Protein 8VCW (pdb70)

Nearest PDB structures (foldseek):
  8vcw-assembly1_A  TM=1.003E+00  e=1.960E-70  Blautia obeum
  8vdw-assembly1_A  TM=9.671E-01  e=7.593E-40  Veillonella parvula
  1r30-assembly1_A  TM=9.507E-01  e=2.361E-28  Escherichia coli
  5exi-assembly1_A  TM=6.389E-01  e=2.471E-09  Mycobacterium tuberculosis H37Rv
  5exk-assembly4_G  TM=4.937E-01  e=1.684E-08  Mycobacterium tuberculosis H37Rv

Structure (mmCIF, N/CA/C/O backbone):
data_8VCW
#
_entry.id   8VCW
#
_cell.length_a   38.209
_cell.length_b   50.776
_cell.length_c   161.878
_cell.angle_alpha   90.00
_cell.angle_beta   90.00
_cell.angle_gamma   90.00
#
_symmetry.space_group_name_H-M   'P 21 21 21'
#
loop_
_entity.id
_entity.type
_entity.pdbx_description
1 polymer 'Biotin synthase'
2 non-polymer S-ADENOSYLMETHIONINE
3 non-polymer 2-[BIS-(2-HYDROXY-ETHYL)-AMINO]-2-HYDROXYMETHYL-PROPANE-1,3-DIOL
4 non-polymer 'Fe4 H S5'
5 non-polymer 'IRON/SULFUR CLUSTER'
6 non-polymer '6-(5-METHYL-2-OXO-IMIDAZOLIDIN-4-YL)-HEXANOIC ACID'
7 non-polymer 'FE (III) ION'
8 non-polymer 'CHLORIDE ION'
9 water water
#
loop_
_atom_site.group_PDB
_atom_site.id
_atom_site.type_symbol
_atom_site.label_atom_id
_atom_site.label_alt_id
_atom_site.label_comp_id
_atom_site.label_asym_id
_atom_site.label_entity_id
_atom_site.label_seq_id
_atom_site.pdbx_PDB_ins_code
_atom_site.Cartn_x
_atom_site.Cartn_y
_atom_site.Cartn_z
_atom_site.occupancy
_atom_site.B_iso_or_equiv
_atom_site.auth_seq_id
_atom_site.auth_comp_id
_atom_site.auth_asym_id
_atom_site.auth_atom_id
_atom_site.pdbx_PDB_model_num
ATOM 1 N N . MET A 1 1 ? 10.145 -29.355 -36.279 1.00 39.35 1 MET A N 1
ATOM 2 C CA . MET A 1 1 ? 9.757 -28.570 -35.099 1.00 32.21 1 MET A CA 1
ATOM 3 C C . MET A 1 1 ? 8.270 -28.258 -35.025 1.00 24.10 1 MET A C 1
ATOM 4 O O . MET A 1 1 ? 7.609 -28.027 -36.025 1.00 24.94 1 MET A O 1
ATOM 9 N N . ASN A 1 2 ? 7.745 -28.363 -33.811 1.00 18.56 2 ASN A N 1
ATOM 10 C CA . ASN A 1 2 ? 6.333 -28.216 -33.549 1.00 16.00 2 ASN A CA 1
ATOM 11 C C . ASN A 1 2 ? 6.184 -27.523 -32.202 1.00 10.52 2 ASN A C 1
ATOM 12 O O . ASN A 1 2 ? 7.091 -27.571 -31.365 1.00 11.63 2 ASN A O 1
ATOM 17 N N . PRO A 1 3 ? 5.046 -26.868 -31.964 1.00 11.03 3 PRO A N 1
ATOM 18 C CA . PRO A 1 3 ? 4.962 -26.051 -30.752 1.00 11.91 3 PRO A CA 1
ATOM 19 C C . PRO A 1 3 ? 5.052 -26.843 -29.474 1.00 9.39 3 PRO A C 1
ATOM 20 O O . PRO A 1 3 ? 5.537 -26.320 -28.458 1.00 10.43 3 PRO A O 1
ATOM 24 N N . LEU A 1 4 ? 4.560 -28.090 -29.475 1.00 10.32 4 LEU A N 1
ATOM 25 C CA . LEU A 1 4 ? 4.514 -28.842 -28.227 1.00 9.20 4 LEU A CA 1
ATOM 26 C C . LEU A 1 4 ? 5.908 -29.313 -27.803 1.00 9.99 4 LEU A C 1
ATOM 27 O O . LEU A 1 4 ? 6.318 -29.165 -26.644 1.00 10.29 4 LEU A O 1
ATOM 32 N N . THR A 1 5 ? 6.659 -29.828 -28.748 1.00 9.99 5 THR A N 1
ATOM 33 C CA A THR A 1 5 ? 8.010 -30.235 -28.383 0.51 11.47 5 THR A CA 1
ATOM 34 C CA B THR A 1 5 ? 8.046 -30.246 -28.507 0.49 11.50 5 THR A CA 1
ATOM 35 C C . THR A 1 5 ? 8.913 -29.044 -28.190 1.00 10.42 5 THR A C 1
ATOM 36 O O . THR A 1 5 ? 9.776 -29.097 -27.329 1.00 10.52 5 THR A O 1
ATOM 43 N N . LEU A 1 6 ? 8.708 -27.952 -28.929 1.00 10.07 6 LEU A N 1
ATOM 44 C CA . LEU A 1 6 ? 9.541 -26.783 -28.702 1.00 12.13 6 LEU A CA 1
ATOM 45 C C . LEU A 1 6 ? 9.308 -26.215 -27.305 1.00 10.66 6 LEU A C 1
ATOM 46 O O . LEU A 1 6 ? 10.285 -25.858 -26.605 1.00 10.49 6 LEU A O 1
ATOM 51 N N . ALA A 1 7 ? 8.049 -26.246 -26.835 1.00 9.70 7 ALA A N 1
ATOM 52 C CA . ALA A 1 7 ? 7.757 -25.813 -25.457 1.00 10.72 7 ALA A CA 1
ATOM 53 C C . ALA A 1 7 ? 8.486 -26.712 -24.468 1.00 9.13 7 ALA A C 1
ATOM 54 O O . ALA A 1 7 ? 9.050 -26.224 -23.485 1.00 11.25 7 ALA A O 1
ATOM 56 N N . GLN A 1 8 ? 8.484 -28.026 -24.701 1.00 10.42 8 GLN A N 1
ATOM 57 C CA . GLN A 1 8 ? 9.261 -28.909 -23.814 1.00 10.85 8 GLN A CA 1
ATOM 58 C C . GLN A 1 8 ? 10.747 -28.581 -23.810 1.00 11.83 8 GLN A C 1
ATOM 59 O O . GLN A 1 8 ? 11.384 -28.560 -22.746 1.00 11.97 8 GLN A O 1
ATOM 65 N N . GLU A 1 9 ? 11.316 -28.300 -24.972 1.00 11.00 9 GLU A N 1
ATOM 66 C CA . GLU A 1 9 ? 12.738 -27.961 -25.026 1.00 10.73 9 GLU A CA 1
ATOM 67 C C . GLU A 1 9 ? 13.029 -26.696 -24.243 1.00 11.16 9 GLU A C 1
ATOM 68 O O . GLU A 1 9 ? 14.097 -26.571 -23.614 1.00 13.31 9 GLU A O 1
ATOM 74 N N . ILE A 1 10 ? 12.143 -25.703 -24.330 1.00 11.74 10 ILE A N 1
ATOM 75 C CA . ILE A 1 10 ? 12.339 -24.448 -23.600 1.00 13.43 10 ILE A CA 1
ATOM 76 C C . ILE A 1 10 ? 12.185 -24.683 -22.098 1.00 12.49 10 ILE A C 1
ATOM 77 O O . ILE A 1 10 ? 13.002 -24.196 -21.300 1.00 13.06 10 ILE A O 1
ATOM 82 N N . ILE A 1 11 ? 11.196 -25.482 -21.686 1.00 14.09 11 ILE A N 1
ATOM 83 C CA . ILE A 1 11 ? 11.110 -25.881 -20.272 1.00 12.53 11 ILE A CA 1
ATOM 84 C C . ILE A 1 11 ? 12.442 -26.466 -19.810 1.00 14.77 11 ILE A C 1
ATOM 85 O O . ILE A 1 11 ? 12.961 -26.121 -18.738 1.00 17.34 11 ILE A O 1
ATOM 90 N N . ASP A 1 12 ? 13.049 -27.295 -20.650 1.00 14.20 12 ASP A N 1
ATOM 91 C CA . ASP A 1 12 ? 14.301 -27.970 -20.307 1.00 16.53 12 ASP A CA 1
ATOM 92 C C . ASP A 1 12 ? 15.545 -27.109 -20.551 1.00 16.75 12 ASP A C 1
ATOM 93 O O . ASP A 1 12 ? 16.651 -27.620 -20.374 1.00 20.26 12 ASP A O 1
ATOM 98 N N . GLY A 1 13 ? 15.407 -25.843 -20.957 1.00 15.37 13 GLY A N 1
ATOM 99 C CA . GLY A 1 13 ? 16.475 -24.867 -20.929 1.00 15.33 13 GLY A CA 1
ATOM 100 C C . GLY A 1 13 ? 16.797 -24.202 -22.257 1.00 15.36 13 GLY A C 1
ATOM 101 O O . GLY A 1 13 ? 17.630 -23.275 -22.283 1.00 16.75 13 GLY A O 1
ATOM 102 N N . ARG A 1 14 ? 16.197 -24.638 -23.369 1.00 13.29 14 ARG A N 1
ATOM 103 C CA . ARG A 1 14 ? 16.441 -23.965 -24.634 1.00 13.62 14 ARG A CA 1
ATOM 104 C C . ARG A 1 14 ? 15.946 -22.526 -24.568 1.00 13.84 14 ARG A C 1
ATOM 105 O O . ARG A 1 14 ? 14.873 -22.230 -23.996 1.00 13.85 14 ARG A O 1
ATOM 113 N N . ARG A 1 15 ? 16.711 -21.605 -25.142 1.00 13.64 15 ARG A N 1
ATOM 114 C CA . ARG A 1 15 ? 16.248 -20.227 -25.228 1.00 13.86 15 ARG A CA 1
ATOM 115 C C . ARG A 1 15 ? 16.249 -19.754 -26.667 1.00 12.16 15 ARG A C 1
ATOM 116 O O . ARG A 1 15 ? 17.230 -19.936 -27.389 1.00 15.34 15 ARG A O 1
ATOM 124 N N . ILE A 1 16 ? 15.129 -19.159 -27.108 1.00 13.77 16 ILE A N 1
ATOM 125 C CA . ILE A 1 16 ? 15.009 -18.696 -28.479 1.00 12.78 16 ILE A CA 1
ATOM 126 C C . ILE A 1 16 ? 15.884 -17.463 -28.672 1.00 17.19 16 ILE A C 1
ATOM 127 O O . ILE A 1 16 ? 15.972 -16.587 -27.791 1.00 16.13 16 ILE A O 1
ATOM 132 N N . THR A 1 17 ? 16.563 -17.394 -29.806 1.00 13.62 17 THR A N 1
ATOM 133 C CA . THR A 1 17 ? 17.399 -16.240 -30.117 1.00 15.37 17 THR A CA 1
ATOM 134 C C . THR A 1 17 ? 16.950 -15.583 -31.408 1.00 15.30 17 THR A C 1
ATOM 135 O O . THR A 1 17 ? 16.137 -16.111 -32.170 1.00 14.90 17 THR A O 1
ATOM 139 N N . ARG A 1 18 ? 17.524 -14.408 -31.655 1.00 15.17 18 ARG A N 1
ATOM 140 C CA . ARG A 1 18 ? 17.229 -13.672 -32.862 1.00 18.23 18 ARG A CA 1
ATOM 141 C C . ARG A 1 18 ? 17.523 -14.477 -34.120 1.00 16.69 18 ARG A C 1
ATOM 142 O O . ARG A 1 18 ? 16.965 -14.157 -35.172 1.00 19.51 18 ARG A O 1
ATOM 150 N N . GLU A 1 19 ? 18.416 -15.481 -34.036 1.00 19.10 19 GLU A N 1
ATOM 151 C CA A GLU A 1 19 ? 18.860 -16.307 -35.151 0.57 24.43 19 GLU A CA 1
ATOM 152 C CA B GLU A 1 19 ? 18.825 -16.282 -35.189 0.43 24.43 19 GLU A CA 1
ATOM 153 C C . GLU A 1 19 ? 17.965 -17.518 -35.391 1.00 23.97 19 GLU A C 1
ATOM 154 O O . GLU A 1 19 ? 18.151 -18.229 -36.388 1.00 23.32 19 GLU A O 1
ATOM 165 N N . ASP A 1 20 ? 17.030 -17.797 -34.497 1.00 18.08 20 ASP A N 1
ATOM 166 C CA . ASP A 1 20 ? 16.109 -18.874 -34.755 1.00 15.05 20 ASP A CA 1
ATOM 167 C C . ASP A 1 20 ? 15.102 -18.469 -35.843 1.00 13.92 20 ASP A C 1
ATOM 168 O O . ASP A 1 20 ? 14.966 -17.292 -36.210 1.00 17.10 20 ASP A O 1
ATOM 173 N N . ASP A 1 21 ? 14.340 -19.473 -36.319 1.00 17.56 21 ASP A N 1
ATOM 174 C CA . ASP A 1 21 ? 13.302 -19.285 -37.345 1.00 15.93 21 ASP A CA 1
ATOM 175 C C . ASP A 1 21 ? 12.045 -18.740 -36.665 1.00 15.90 21 ASP A C 1
ATOM 176 O O . ASP A 1 21 ? 11.143 -19.484 -36.291 1.00 16.02 21 ASP A O 1
ATOM 181 N N . LEU A 1 22 ? 11.991 -17.424 -36.487 1.00 14.61 22 LEU A N 1
ATOM 182 C CA . LEU A 1 22 ? 10.869 -16.871 -35.728 1.00 12.72 22 LEU A CA 1
ATOM 183 C C . LEU A 1 22 ? 9.549 -16.937 -36.489 1.00 11.10 22 LEU A C 1
ATOM 184 O O . LEU A 1 22 ? 8.480 -16.885 -35.852 1.00 12.01 22 LEU A O 1
ATOM 189 N N . SER A 1 23 ? 9.584 -17.087 -37.827 1.00 13.44 23 SER A N 1
ATOM 190 C CA . SER A 1 23 ? 8.356 -17.227 -38.582 1.00 12.14 23 SER A CA 1
ATOM 191 C C . SER A 1 23 ? 7.569 -18.451 -38.165 1.00 11.57 23 SER A C 1
ATOM 192 O O . SER A 1 23 ? 6.351 -18.515 -38.397 1.00 12.18 23 SER A O 1
ATOM 195 N N . PHE A 1 24 ? 8.230 -19.433 -37.544 1.00 10.29 24 PHE A N 1
ATOM 196 C CA . PHE A 1 24 ? 7.498 -20.598 -37.048 1.00 9.93 24 PHE A CA 1
ATOM 197 C C . PHE A 1 24 ? 6.339 -20.168 -36.166 1.00 10.49 24 PHE A C 1
ATOM 198 O O . PHE A 1 24 ? 5.290 -20.807 -36.155 1.00 10.75 24 PHE A O 1
ATOM 206 N N . PHE A 1 25 ? 6.538 -19.116 -35.383 1.00 9.93 25 PHE A N 1
ATOM 207 C CA . PHE A 1 25 ? 5.502 -18.684 -34.453 1.00 10.20 25 PHE A CA 1
ATOM 208 C C . PHE A 1 25 ? 4.319 -18.055 -35.150 1.00 9.43 25 PHE A C 1
ATOM 209 O O . PHE A 1 25 ? 3.282 -17.840 -34.497 1.00 10.95 25 PHE A O 1
ATOM 217 N N . LEU A 1 26 ? 4.434 -17.745 -36.444 1.00 9.69 26 LEU A N 1
ATOM 218 C CA . LEU A 1 26 ? 3.321 -17.200 -37.199 1.00 11.08 26 LEU A CA 1
ATOM 219 C C . LEU A 1 26 ? 2.594 -18.261 -37.970 1.00 12.67 26 LEU A C 1
ATOM 220 O O . LEU A 1 26 ? 1.379 -18.118 -38.196 1.00 13.82 26 LEU A O 1
ATOM 225 N N . THR A 1 27 ? 3.291 -19.302 -38.421 1.00 11.43 27 THR A N 1
ATOM 226 C CA . THR A 1 27 ? 2.635 -20.320 -39.250 1.00 12.22 27 THR A CA 1
ATOM 227 C C . THR A 1 27 ? 2.121 -21.510 -38.434 1.00 12.95 27 THR A C 1
ATOM 228 O O . THR A 1 27 ? 1.222 -22.211 -38.896 1.00 16.02 27 THR A O 1
ATOM 232 N N . CYS A 1 28 ? 2.653 -21.738 -37.230 1.00 11.08 28 CYS A N 1
ATOM 233 C CA . CYS A 1 28 ? 2.271 -22.944 -36.494 1.00 12.45 28 CYS A CA 1
ATOM 234 C C . CYS A 1 28 ? 0.816 -22.852 -35.997 1.00 13.32 28 CYS A C 1
ATOM 235 O O . CYS A 1 28 ? 0.175 -21.791 -35.974 1.00 12.99 28 CYS A O 1
ATOM 238 N N . ASP A 1 29 ? 0.318 -24.000 -35.530 1.00 13.30 29 ASP A N 1
ATOM 239 C CA . ASP A 1 29 ? -1.044 -24.108 -35.033 1.00 13.28 29 ASP A CA 1
ATOM 240 C C . ASP A 1 29 ? -1.241 -23.286 -33.764 1.00 11.59 29 ASP A C 1
ATOM 241 O O . ASP A 1 29 ? -0.441 -23.406 -32.819 1.00 13.70 29 ASP A O 1
ATOM 246 N N . LEU A 1 30 ? -2.294 -22.478 -33.747 1.00 11.91 30 LEU A N 1
ATOM 247 C CA . LEU A 1 30 ? -2.521 -21.585 -32.625 1.00 11.76 30 LEU A CA 1
ATOM 248 C C . LEU A 1 30 ? -2.768 -22.345 -31.342 1.00 12.02 30 LEU A C 1
ATOM 249 O O . LEU A 1 30 ? -2.214 -21.986 -30.300 1.00 11.44 30 LEU A O 1
ATOM 254 N N . ASP A 1 31 ? -3.679 -23.336 -31.348 1.00 12.12 31 ASP A N 1
ATOM 255 C CA . ASP A 1 31 ? -4.031 -23.970 -30.085 1.00 13.38 31 ASP A CA 1
ATOM 256 C C . ASP A 1 31 ? -2.842 -24.729 -29.510 1.00 12.00 31 ASP A C 1
ATOM 257 O O . ASP A 1 31 ? -2.654 -24.738 -28.279 1.00 12.11 31 ASP A O 1
ATOM 262 N N . GLU A 1 32 ? -2.016 -25.347 -30.364 1.00 11.68 32 GLU A N 1
ATOM 263 C CA . GLU A 1 32 ? -0.832 -26.007 -29.831 1.00 12.75 32 GLU A CA 1
ATOM 264 C C . GLU A 1 32 ? 0.163 -24.990 -29.273 1.00 11.78 32 GLU A C 1
ATOM 265 O O . GLU A 1 32 ? 0.848 -25.267 -28.276 1.00 10.34 32 GLU A O 1
ATOM 271 N N . LEU A 1 33 ? 0.302 -23.811 -29.926 1.00 9.65 33 LEU A N 1
ATOM 272 C CA . LEU A 1 33 ? 1.206 -22.789 -29.405 1.00 10.98 33 LEU A CA 1
ATOM 273 C C . LEU A 1 33 ? 0.712 -22.267 -28.067 1.00 8.63 33 LEU A C 1
ATOM 274 O O . LEU A 1 33 ? 1.478 -22.054 -27.128 1.00 10.09 33 LEU A O 1
ATOM 279 N N . CYS A 1 34 ? -0.584 -22.100 -27.933 1.00 10.15 34 CYS A N 1
ATOM 280 C CA . CYS A 1 34 ? -1.145 -21.743 -26.631 1.00 11.56 34 CYS A CA 1
ATOM 281 C C . CYS A 1 34 ? -0.909 -22.774 -25.556 1.00 9.43 34 CYS A C 1
ATOM 282 O O . CYS A 1 34 ? -0.629 -22.410 -24.405 1.00 10.44 34 CYS A O 1
ATOM 285 N N . GLU A 1 35 ? -1.099 -24.051 -25.899 1.00 9.89 35 GLU A N 1
ATOM 286 C CA . GLU A 1 35 ? -0.868 -25.117 -24.930 1.00 10.26 35 GLU A CA 1
ATOM 287 C C . GLU A 1 35 ? 0.580 -25.120 -24.495 1.00 11.08 35 GLU A C 1
ATOM 288 O O . GLU A 1 35 ? 0.897 -25.229 -23.300 1.00 11.21 35 GLU A O 1
ATOM 294 N N . GLY A 1 36 ? 1.497 -25.000 -25.447 1.00 9.75 36 GLY A N 1
ATOM 295 C CA . GLY A 1 36 ? 2.896 -25.028 -25.078 1.00 9.75 36 GLY A CA 1
ATOM 296 C C . GLY A 1 36 ? 3.274 -23.821 -24.239 1.00 9.49 36 GLY A C 1
ATOM 297 O O . GLY A 1 36 ? 4.035 -23.927 -23.266 1.00 9.72 36 GLY A O 1
ATOM 298 N N . ALA A 1 37 ? 2.735 -22.644 -24.607 1.00 9.04 37 ALA A N 1
ATOM 299 C CA . ALA A 1 37 ? 3.009 -21.433 -23.813 1.00 8.69 37 ALA A CA 1
ATOM 300 C C . ALA A 1 37 ? 2.493 -21.581 -22.393 1.00 10.20 37 ALA A C 1
ATOM 301 O O . ALA A 1 37 ? 3.160 -21.158 -21.446 1.00 10.35 37 ALA A O 1
ATOM 303 N N . ASP A 1 38 ? 1.329 -22.172 -22.214 1.00 9.18 38 ASP A N 1
ATOM 304 C CA . ASP A 1 38 ? 0.833 -22.369 -20.868 1.00 10.28 38 ASP A CA 1
ATOM 305 C C . ASP A 1 38 ? 1.774 -23.276 -20.076 1.00 9.46 38 ASP A C 1
ATOM 306 O O . ASP A 1 38 ? 1.995 -23.039 -18.876 1.00 10.78 38 ASP A O 1
ATOM 311 N N . ARG A 1 39 ? 2.277 -24.353 -20.704 1.00 9.87 39 ARG A N 1
ATOM 312 C CA . ARG A 1 39 ? 3.220 -25.229 -20.010 1.00 10.39 39 ARG A CA 1
ATOM 313 C C . ARG A 1 39 ? 4.509 -24.517 -19.653 1.00 11.18 39 ARG A C 1
ATOM 314 O O . ARG A 1 39 ? 5.078 -24.750 -18.570 1.00 11.99 39 ARG A O 1
ATOM 322 N N . ILE A 1 40 ? 5.008 -23.632 -20.536 1.00 10.38 40 ILE A N 1
ATOM 323 C CA . ILE A 1 40 ? 6.219 -22.878 -20.223 1.00 12.41 40 ILE A CA 1
ATOM 324 C C . ILE A 1 40 ? 5.943 -21.974 -19.050 1.00 10.33 40 ILE A C 1
ATOM 325 O O . ILE A 1 40 ? 6.757 -21.890 -18.112 1.00 11.51 40 ILE A O 1
ATOM 330 N N . ARG A 1 41 ? 4.786 -21.307 -19.063 1.00 9.88 41 ARG A N 1
ATOM 331 C CA . ARG A 1 41 ? 4.442 -20.454 -17.937 1.00 9.61 41 ARG A CA 1
ATOM 332 C C . ARG A 1 41 ? 4.369 -21.240 -16.642 1.00 10.22 41 ARG A C 1
ATOM 333 O O . ARG A 1 41 ? 4.881 -20.771 -15.613 1.00 12.26 41 ARG A O 1
ATOM 341 N N . GLU A 1 42 ? 3.704 -22.392 -16.657 1.00 11.26 42 GLU A N 1
ATOM 342 C CA . GLU A 1 42 ? 3.579 -23.198 -15.434 1.00 13.64 42 GLU A CA 1
ATOM 343 C C . GLU A 1 42 ? 4.946 -23.584 -14.899 1.00 16.36 42 GLU A C 1
ATOM 344 O O . GLU A 1 42 ? 5.195 -23.516 -13.686 1.00 16.24 42 GLU A O 1
ATOM 350 N N . ALA A 1 43 ? 5.874 -23.941 -15.793 1.00 12.09 43 ALA A N 1
ATOM 351 C CA . ALA A 1 43 ? 7.195 -24.379 -15.366 1.00 12.78 43 ALA A CA 1
ATOM 352 C C . ALA A 1 43 ? 8.059 -23.231 -14.866 1.00 15.73 43 ALA A C 1
ATOM 353 O O . ALA A 1 43 ? 8.816 -23.405 -13.899 1.00 17.60 43 ALA A O 1
ATOM 355 N N . CYS A 1 44 ? 8.001 -22.052 -15.490 1.00 14.15 44 CYS A N 1
ATOM 356 C CA . CYS A 1 44 ? 8.952 -20.997 -15.156 1.00 17.26 44 CYS A CA 1
ATOM 357 C C . CYS A 1 44 ? 8.391 -19.991 -14.171 1.00 16.80 44 CYS A C 1
ATOM 358 O O . CYS A 1 44 ? 9.155 -19.387 -13.420 1.00 20.32 44 CYS A O 1
ATOM 361 N N . ILE A 1 45 ? 7.084 -19.782 -14.152 1.00 14.09 45 ILE A N 1
ATOM 362 C CA . ILE A 1 45 ? 6.448 -18.842 -13.231 1.00 14.44 45 ILE A CA 1
ATOM 363 C C . ILE A 1 45 ? 5.652 -19.565 -12.165 1.00 14.91 45 ILE A C 1
ATOM 364 O O . ILE A 1 45 ? 5.679 -19.160 -10.995 1.00 18.76 45 ILE A O 1
ATOM 369 N N . GLY A 1 46 ? 4.919 -20.588 -12.536 1.00 13.73 46 GLY A N 1
ATOM 370 C CA . GLY A 1 46 ? 4.066 -21.239 -11.585 1.00 15.31 46 GLY A CA 1
ATOM 371 C C . GLY A 1 46 ? 2.684 -20.617 -11.617 1.00 15.51 46 GLY A C 1
ATOM 372 O O . GLY A 1 46 ? 2.304 -19.939 -12.583 1.00 14.51 46 GLY A O 1
ATOM 373 N N . ASP A 1 47 ? 1.932 -20.835 -10.524 1.00 14.67 47 ASP A N 1
ATOM 374 C CA . ASP A 1 47 ? 0.524 -20.483 -10.475 1.00 15.10 47 ASP A CA 1
ATOM 375 C C . ASP A 1 47 ? 0.206 -19.064 -9.988 1.00 12.31 47 ASP A C 1
ATOM 376 O O . ASP A 1 47 ? -0.962 -18.695 -10.039 1.00 12.72 47 ASP A O 1
ATOM 381 N N . LYS A 1 48 ? 1.171 -18.298 -9.514 1.00 11.76 48 LYS A N 1
ATOM 382 C CA . LYS A 1 48 ? 0.906 -16.934 -9.071 1.00 11.17 48 LYS A CA 1
ATOM 383 C C . LYS A 1 48 ? 0.639 -16.063 -10.284 1.00 9.25 48 LYS A C 1
ATOM 384 O O . LYS A 1 48 ? 1.462 -16.009 -11.204 1.00 10.89 48 LYS A O 1
ATOM 390 N N . VAL A 1 49 ? -0.441 -15.322 -10.236 1.00 10.60 49 VAL A N 1
ATOM 391 C CA . VAL A 1 49 ? -0.720 -14.285 -11.234 1.00 9.33 49 VAL A CA 1
ATOM 392 C C . VAL A 1 49 ? -0.548 -12.949 -10.549 1.00 10.28 49 VAL A C 1
ATOM 393 O O . VAL A 1 49 ? -1.386 -12.551 -9.729 1.00 13.59 49 VAL A O 1
ATOM 397 N N . ASP A 1 50 ? 0.522 -12.239 -10.903 1.00 9.59 50 ASP A N 1
ATOM 398 C CA . ASP A 1 50 ? 0.78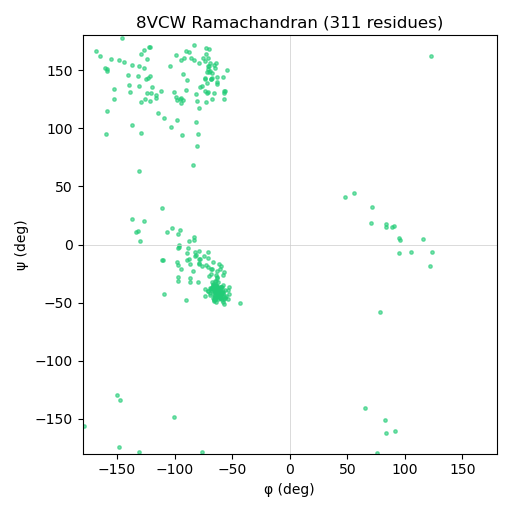8 -10.945 -10.289 1.00 9.25 50 ASP A CA 1
ATOM 399 C C . ASP A 1 50 ? -0.200 -9.924 -10.838 1.00 9.03 50 ASP A C 1
ATOM 400 O O . ASP A 1 50 ? -0.405 -9.819 -12.056 1.00 10.69 50 ASP A O 1
ATOM 405 N N . LEU A 1 51 ? -0.812 -9.170 -9.948 1.00 8.77 51 LEU A N 1
ATOM 406 C CA . LEU A 1 51 ? -1.789 -8.146 -10.342 1.00 9.33 51 LEU A CA 1
ATOM 407 C C . LEU A 1 51 ? -1.252 -6.781 -9.961 1.00 8.87 51 LEU A C 1
ATOM 408 O O . LEU A 1 51 ? -0.800 -6.575 -8.823 1.00 9.60 51 LEU A O 1
ATOM 413 N N . CYS A 1 52 ? -1.247 -5.856 -10.909 1.00 8.78 52 CYS A N 1
ATOM 414 C CA . CYS A 1 52 ? -0.812 -4.519 -10.604 1.00 7.21 52 CYS A CA 1
ATOM 415 C C . CYS A 1 52 ? -1.898 -3.508 -10.915 1.00 7.70 52 CYS A C 1
ATOM 416 O O . CYS A 1 52 ? -2.955 -3.851 -11.474 1.00 8.23 52 CYS A O 1
ATOM 419 N N . SER A 1 53 ? -1.683 -2.264 -10.484 1.00 8.24 53 SER A N 1
ATOM 420 C CA . SER A 1 53 ? -2.676 -1.207 -10.598 1.00 8.03 53 SER A CA 1
ATOM 421 C C . SER A 1 53 ? -1.951 0.106 -10.788 1.00 9.58 53 SER A C 1
ATOM 422 O O . SER A 1 53 ? -0.785 0.243 -10.439 1.00 8.85 53 SER A O 1
ATOM 425 N N . ILE A 1 54 ? -2.659 1.066 -11.331 1.00 7.95 54 ILE A N 1
ATOM 426 C CA . ILE A 1 54 ? -2.067 2.336 -11.724 1.00 7.92 54 ILE A CA 1
ATOM 427 C C . ILE A 1 54 ? -2.961 3.495 -11.316 1.00 9.35 54 ILE A C 1
ATOM 428 O O . ILE A 1 54 ? -4.189 3.356 -11.235 1.00 9.83 54 ILE A O 1
ATOM 433 N N . ILE A 1 55 ? -2.355 4.660 -11.129 1.00 9.48 55 ILE A N 1
ATOM 434 C CA . ILE A 1 55 ? -3.079 5.939 -11.117 1.00 9.41 55 ILE A CA 1
ATOM 435 C C . ILE A 1 55 ? -2.475 6.849 -12.185 1.00 8.89 55 ILE A C 1
ATOM 436 O O . ILE A 1 55 ? -1.257 6.845 -12.405 1.00 9.59 55 ILE A O 1
ATOM 441 N N . ASN A 1 56 ? -3.338 7.629 -12.835 1.00 9.14 56 ASN A N 1
ATOM 442 C CA . ASN A 1 56 ? -2.884 8.693 -13.732 1.00 9.12 56 ASN A CA 1
ATOM 443 C C . ASN A 1 56 ? -2.483 9.873 -12.861 1.00 10.34 56 ASN A C 1
ATOM 444 O O . ASN A 1 56 ? -3.343 10.621 -12.357 1.00 10.46 56 ASN A O 1
ATOM 449 N N . GLY A 1 57 ? -1.198 9.970 -12.555 1.00 11.16 57 GLY A N 1
ATOM 450 C CA . GLY A 1 57 ? -0.706 10.995 -11.633 1.00 10.04 57 GLY A CA 1
ATOM 451 C C . GLY A 1 57 ? -0.566 12.374 -12.229 1.00 10.40 57 GLY A C 1
ATOM 452 O O . GLY A 1 57 ? -0.384 13.356 -11.492 1.00 11.46 57 GLY A O 1
ATOM 453 N N . ARG A 1 58 ? -0.563 12.476 -13.550 1.00 9.60 58 ARG A N 1
ATOM 454 C CA . ARG A 1 58 ? -0.442 13.777 -14.211 1.00 8.93 58 ARG A CA 1
ATOM 455 C C . ARG A 1 58 ? -1.008 13.577 -15.616 1.00 9.58 58 ARG A C 1
ATOM 456 O O . ARG A 1 58 ? -0.497 12.725 -16.351 1.00 10.70 58 ARG A O 1
ATOM 464 N N . SER A 1 59 ? -2.117 14.240 -15.957 1.00 9.45 59 SER A N 1
ATOM 465 C CA . SER A 1 59 ? -2.944 13.873 -17.093 1.00 10.41 59 SER A CA 1
ATOM 466 C C . SER A 1 59 ? -2.878 14.925 -18.183 1.00 7.67 59 SER A C 1
ATOM 467 O O . SER A 1 59 ? -3.072 16.126 -17.898 1.00 9.47 59 SER A O 1
ATOM 470 N N . GLY A 1 60 ? -2.658 14.486 -19.424 1.00 9.12 60 GLY A N 1
ATOM 471 C CA . GLY A 1 60 ? -2.724 15.362 -20.582 1.00 10.27 60 GLY A CA 1
ATOM 472 C C . GLY A 1 60 ? -1.512 16.272 -20.713 1.00 9.97 60 GLY A C 1
ATOM 473 O O . GLY A 1 60 ? -0.551 16.244 -19.940 1.00 10.33 60 GLY A O 1
ATOM 474 N N . ARG A 1 61 ? -1.562 17.100 -21.772 1.00 10.58 61 ARG A N 1
ATOM 475 C CA . ARG A 1 61 ? -0.566 18.132 -22.063 1.00 11.09 61 ARG A CA 1
ATOM 476 C C . ARG A 1 61 ? 0.794 17.603 -22.515 1.00 12.10 61 ARG A C 1
ATOM 477 O O . ARG A 1 61 ? 1.783 18.347 -22.492 1.00 11.41 61 ARG A O 1
ATOM 485 N N . CYS A 1 62 ? 0.885 16.363 -22.957 1.00 9.52 62 CYS A N 1
ATOM 486 C CA . CYS A 1 62 ? 2.214 15.889 -23.281 1.00 8.06 62 CYS A CA 1
ATOM 487 C C . CYS A 1 62 ? 2.660 16.431 -24.633 1.00 8.24 62 CYS A C 1
ATOM 488 O O . CYS A 1 62 ? 1.914 16.381 -25.603 1.00 9.83 62 CYS A O 1
ATOM 491 N N . PRO A 1 63 ? 3.896 16.912 -24.752 1.00 8.23 63 PRO A N 1
ATOM 492 C CA . PRO A 1 63 ? 4.353 17.455 -26.033 1.00 10.24 63 PRO A CA 1
ATOM 493 C C . PRO A 1 63 ? 4.754 16.418 -27.047 1.00 11.61 63 PRO A C 1
ATOM 494 O O . PRO A 1 63 ? 4.988 16.768 -28.209 1.00 12.00 63 PRO A O 1
ATOM 498 N N . GLU A 1 64 ? 4.903 15.167 -26.637 1.00 8.88 64 GLU A N 1
ATOM 499 C CA . GLU A 1 64 ? 5.276 14.139 -27.571 1.00 9.90 64 GLU A CA 1
ATOM 500 C C . GLU A 1 64 ? 4.114 13.787 -28.482 1.00 9.27 64 GLU A C 1
ATOM 501 O O . GLU A 1 64 ? 2.967 14.014 -28.128 1.00 9.86 64 GLU A O 1
ATOM 507 N N . ASP A 1 65 ? 4.414 13.209 -29.650 1.00 9.98 65 ASP A N 1
ATOM 508 C CA . ASP A 1 65 ? 3.409 12.990 -30.686 1.00 10.06 65 ASP A CA 1
ATOM 509 C C . ASP A 1 65 ? 3.042 11.520 -30.919 1.00 11.11 65 ASP A C 1
ATOM 510 O O . ASP A 1 65 ? 2.643 11.155 -32.030 1.00 11.35 65 ASP A O 1
ATOM 515 N N . CYS A 1 66 ? 3.098 10.695 -29.880 1.00 9.23 66 CYS A N 1
ATOM 516 C CA . CYS A 1 66 ? 2.749 9.283 -30.043 1.00 9.08 66 CYS A CA 1
ATOM 517 C C . CYS A 1 66 ? 1.333 9.164 -30.591 1.00 10.42 66 CYS A C 1
ATOM 518 O O . CYS A 1 66 ? 0.375 9.637 -29.962 1.00 12.47 66 CYS A O 1
ATOM 521 N N . LYS A 1 67 ? 1.191 8.447 -31.699 1.00 9.30 67 LYS A N 1
ATOM 522 C CA . LYS A 1 67 ? -0.052 8.480 -32.453 1.00 9.62 67 LYS A CA 1
ATOM 523 C C . LYS A 1 67 ? -1.212 7.817 -31.708 1.00 10.41 67 LYS A C 1
ATOM 524 O O . LYS A 1 67 ? -2.373 8.058 -32.054 1.00 11.41 67 LYS A O 1
ATOM 530 N N . TYR A 1 68 ? -0.935 6.942 -30.737 1.00 9.66 68 TYR A N 1
ATOM 531 C CA . TYR A 1 68 ? -1.977 6.195 -30.039 1.00 8.77 68 TYR A CA 1
ATOM 532 C C . TYR A 1 68 ? -2.519 6.922 -28.822 1.00 11.29 68 TYR A C 1
ATOM 533 O O . TYR A 1 68 ? -3.546 6.481 -28.265 1.00 9.70 68 TYR A O 1
ATOM 542 N N . CYS A 1 69 ? -1.835 7.978 -28.361 1.00 8.96 69 CYS A N 1
ATOM 543 C CA . CYS A 1 69 ? -1.991 8.381 -26.970 1.00 9.23 69 CYS A CA 1
ATOM 544 C C . CYS A 1 69 ? -3.047 9.481 -26.787 1.00 7.79 69 CYS A C 1
ATOM 545 O O . CYS A 1 69 ? -2.947 10.568 -27.365 1.00 10.91 69 CYS A O 1
ATOM 548 N N . ALA A 1 70 ? -4.006 9.227 -25.902 1.00 9.62 70 ALA A N 1
ATOM 549 C CA . ALA A 1 70 ? -5.018 10.214 -25.560 1.00 9.57 70 ALA A CA 1
ATOM 550 C C . ALA A 1 70 ? -4.423 11.456 -24.914 1.00 9.46 70 ALA A C 1
ATOM 551 O O . ALA A 1 70 ? -5.101 12.513 -24.922 1.00 11.11 70 ALA A O 1
ATOM 553 N N . GLN A 1 71 ? -3.221 11.359 -24.307 1.00 9.48 71 GLN A N 1
ATOM 554 C CA . GLN A 1 71 ? -2.709 12.463 -23.503 1.00 10.39 71 GLN A CA 1
ATOM 555 C C . GLN A 1 71 ? -1.764 13.370 -24.260 1.00 9.53 71 GLN A C 1
ATOM 556 O O . GLN A 1 71 ? -1.207 14.325 -23.664 1.00 10.13 71 GLN A O 1
ATOM 562 N N . SER A 1 72 ? -1.500 13.074 -25.532 1.00 9.50 72 SER A N 1
ATOM 563 C CA . SER A 1 72 ? -0.662 13.946 -26.341 1.00 10.57 72 SER A CA 1
ATOM 564 C C . SER A 1 72 ? -1.422 15.237 -26.642 1.00 11.14 72 SER A C 1
ATOM 565 O O . SER A 1 72 ? -2.572 15.206 -27.123 1.00 10.50 72 SER A O 1
ATOM 568 N N . ALA A 1 73 ? -0.758 16.377 -26.424 1.00 9.43 73 ALA A N 1
ATOM 569 C CA . ALA A 1 73 ? -1.355 17.663 -26.738 1.00 10.85 73 ALA A CA 1
ATOM 570 C C . ALA A 1 73 ? -1.449 17.885 -28.243 1.00 11.25 73 ALA A C 1
ATOM 571 O O . ALA A 1 73 ? -2.035 18.887 -28.668 1.00 12.41 73 ALA A O 1
ATOM 573 N N . HIS A 1 74 ? -0.880 17.000 -29.070 1.00 10.54 74 HIS A N 1
ATOM 574 C CA . HIS A 1 74 ? -1.119 17.090 -30.508 1.00 9.42 74 HIS A CA 1
ATOM 575 C C . HIS A 1 74 ? -2.508 16.613 -30.917 1.00 12.40 74 HIS A C 1
ATOM 576 O O . HIS A 1 74 ? -2.850 16.775 -32.095 1.00 14.88 74 HIS A O 1
ATOM 583 N N . HIS A 1 75 ? -3.271 15.995 -30.019 1.00 10.61 75 HIS A N 1
ATOM 584 C CA . HIS A 1 75 ? -4.569 15.391 -30.324 1.00 12.90 75 HIS A CA 1
ATOM 585 C C . HIS A 1 75 ? -5.615 16.059 -29.440 1.00 13.40 75 HIS A C 1
ATOM 586 O O . HIS A 1 75 ? -5.355 16.378 -28.276 1.00 14.89 75 HIS A O 1
ATOM 593 N N . HIS A 1 76 ? -6.816 16.233 -29.982 1.00 13.62 76 HIS A N 1
ATOM 594 C CA . HIS A 1 76 ? -7.968 16.708 -29.212 1.00 13.95 76 HIS A CA 1
ATOM 595 C C . HIS A 1 76 ? -8.775 15.497 -28.820 1.00 13.19 76 HIS A C 1
ATOM 596 O O . HIS A 1 76 ? -9.433 14.899 -29.667 1.00 14.86 76 HIS A O 1
ATOM 603 N N . THR A 1 77 ? -8.734 15.124 -27.549 1.00 12.23 77 THR A N 1
ATOM 604 C CA . THR A 1 77 ? -9.375 13.918 -27.065 1.00 13.39 77 THR A CA 1
ATOM 605 C C . THR A 1 77 ? -10.206 14.271 -25.837 1.00 13.96 77 THR A C 1
ATOM 606 O O . THR A 1 77 ? -10.277 15.441 -25.415 1.00 16.99 77 THR A O 1
ATOM 610 N N . SER A 1 78 ? -10.837 13.279 -25.253 1.00 19.45 78 SER A N 1
ATOM 611 C CA . SER A 1 78 ? -11.646 13.625 -24.097 1.00 22.06 78 SER A CA 1
ATOM 612 C C . SER A 1 78 ? -10.845 13.731 -22.793 1.00 30.43 78 SER A C 1
ATOM 613 O O . SER A 1 78 ? -11.454 13.937 -21.731 1.00 23.10 78 SER A O 1
ATOM 616 N N . CYS A 1 79 ? -9.509 13.634 -22.837 1.00 21.23 79 CYS A N 1
ATOM 617 C CA . CYS A 1 79 ? -8.768 13.340 -21.618 1.00 15.98 79 CYS A CA 1
ATOM 618 C C . CYS A 1 79 ? -8.828 14.476 -20.601 1.00 15.87 79 CYS A C 1
ATOM 619 O O . CYS A 1 79 ? -8.845 15.650 -20.950 1.00 16.88 79 CYS A O 1
ATOM 622 N N . GLU A 1 80 ? -8.805 14.099 -19.339 1.00 16.20 80 GLU A N 1
ATOM 623 C CA . GLU A 1 80 ? -8.717 15.093 -18.296 1.00 14.97 80 GLU A CA 1
ATOM 624 C C . GLU A 1 80 ? -7.343 15.718 -18.347 1.00 14.47 80 GLU A C 1
ATOM 625 O O . GLU A 1 80 ? -6.379 15.112 -18.838 1.00 12.60 80 GLU A O 1
ATOM 631 N N . VAL A 1 81 ? -7.242 16.923 -17.829 1.00 14.03 81 VAL A N 1
ATOM 632 C CA . VAL A 1 81 ? -5.979 17.644 -17.846 1.00 10.14 81 VAL A CA 1
ATOM 633 C C . VAL A 1 81 ? -5.732 18.107 -16.430 1.00 13.80 81 VAL A C 1
ATOM 634 O O . VAL A 1 81 ? -6.563 18.845 -15.868 1.00 14.76 81 VAL A O 1
ATOM 638 N N . TYR A 1 82 ? -4.587 17.711 -15.859 1.00 11.76 82 TYR A N 1
ATOM 639 C CA . TYR A 1 82 ? -4.182 18.212 -14.554 1.00 12.42 82 TYR A CA 1
ATOM 640 C C . TYR A 1 82 ? -2.697 18.019 -14.331 1.00 13.84 82 TYR A C 1
ATOM 641 O O . TYR A 1 82 ? -2.078 17.121 -14.907 1.00 12.61 82 TYR A O 1
ATOM 650 N N . ASN A 1 83 ? -2.125 18.889 -13.514 1.00 14.51 83 ASN A N 1
ATOM 651 C CA . ASN A 1 83 ? -0.737 18.763 -13.118 1.00 12.65 83 ASN A CA 1
ATOM 652 C C . ASN A 1 83 ? -0.607 17.650 -12.064 1.00 12.00 83 ASN A C 1
ATOM 653 O O . ASN A 1 83 ? -1.587 16.951 -11.706 1.00 12.36 83 ASN A O 1
ATOM 658 N N . PHE A 1 84 ? 0.613 17.437 -11.576 1.00 11.37 84 PHE A N 1
ATOM 659 C CA . PHE A 1 84 ? 0.834 16.279 -10.731 1.00 13.34 84 PHE A CA 1
ATOM 660 C C . PHE A 1 84 ? -0.110 16.310 -9.526 1.00 13.16 84 PHE A C 1
ATOM 661 O O . PHE A 1 84 ? -0.241 17.342 -8.853 1.00 14.69 84 PHE A O 1
ATOM 669 N N . LEU A 1 85 ? -0.757 15.192 -9.252 1.00 11.93 85 LEU A N 1
ATOM 670 C CA . LEU A 1 85 ? -1.853 15.135 -8.289 1.00 12.45 85 LEU A CA 1
ATOM 671 C C . LEU A 1 85 ? -1.395 15.441 -6.869 1.00 12.86 85 LEU A C 1
ATOM 672 O O . LEU A 1 85 ? -0.275 15.142 -6.481 1.00 14.80 85 LEU A O 1
ATOM 677 N N . PRO A 1 86 ? -2.295 15.967 -6.042 1.00 14.77 86 PRO A N 1
ATOM 678 C CA . PRO A 1 86 ? -2.023 16.048 -4.605 1.00 16.19 86 PRO A CA 1
ATOM 679 C C . PRO A 1 86 ? -1.750 14.667 -4.049 1.00 13.14 86 PRO A C 1
ATOM 680 O O . PRO A 1 86 ? -2.409 13.690 -4.407 1.00 14.75 86 PRO A O 1
ATOM 684 N N . GLU A 1 87 ? -0.833 14.613 -3.091 1.00 12.82 87 GLU A N 1
ATOM 685 C CA . GLU A 1 87 ? -0.446 13.363 -2.473 1.00 13.26 87 GLU A CA 1
ATOM 686 C C . GLU A 1 87 ? -1.646 12.588 -1.931 1.00 12.93 87 GLU A C 1
ATOM 687 O O . GLU A 1 87 ? -1.672 11.358 -2.010 1.00 13.98 87 GLU A O 1
ATOM 693 N N . GLU A 1 88 ? -2.633 13.273 -1.348 1.00 13.74 88 GLU A N 1
ATOM 694 C CA . GLU A 1 88 ? -3.752 12.553 -0.754 1.00 15.99 88 GLU A CA 1
ATOM 695 C C . GLU A 1 88 ? -4.480 11.707 -1.787 1.00 12.55 88 GLU A C 1
ATOM 696 O O . GLU A 1 88 ? -4.931 10.604 -1.481 1.00 14.24 88 GLU A O 1
ATOM 702 N N . LYS A 1 89 ? -4.590 12.195 -3.022 1.00 12.89 89 LYS A N 1
ATOM 703 C CA . LYS A 1 89 ? -5.304 11.432 -4.052 1.00 14.50 89 LYS A CA 1
ATOM 704 C C . LYS A 1 89 ? -4.525 10.182 -4.417 1.00 11.32 89 LYS A C 1
ATOM 705 O O . LYS A 1 89 ? -5.092 9.120 -4.684 1.00 11.43 89 LYS A O 1
ATOM 711 N N . ILE A 1 90 ? -3.208 10.295 -4.449 1.00 12.52 90 ILE A N 1
ATOM 712 C CA . ILE A 1 90 ? -2.353 9.135 -4.712 1.00 12.71 90 ILE A CA 1
ATOM 713 C C . ILE A 1 90 ? -2.471 8.122 -3.587 1.00 10.37 90 ILE A C 1
ATOM 714 O O . ILE A 1 90 ? -2.633 6.925 -3.829 1.00 10.66 90 ILE A O 1
ATOM 719 N N . LEU A 1 91 ? -2.396 8.576 -2.342 1.00 11.03 91 LEU A N 1
ATOM 720 C CA A LEU A 1 91 ? -2.494 7.660 -1.211 0.49 11.23 91 LEU A CA 1
ATOM 721 C CA B LEU A 1 91 ? -2.494 7.668 -1.206 0.51 11.24 91 LEU A CA 1
ATOM 722 C C . LEU A 1 91 ? -3.859 6.995 -1.142 1.00 11.79 91 LEU A C 1
ATOM 723 O O . LEU A 1 91 ? -3.955 5.818 -0.768 1.00 12.37 91 LEU A O 1
ATOM 732 N N . GLU A 1 92 ? -4.912 7.712 -1.521 1.00 11.15 92 GLU A N 1
ATOM 733 C CA . GLU A 1 92 ? -6.245 7.131 -1.521 1.00 11.56 92 GLU A CA 1
ATOM 734 C C . GLU A 1 92 ? -6.285 5.952 -2.484 1.00 10.69 92 GLU A C 1
ATOM 735 O O . GLU A 1 92 ? -6.816 4.873 -2.161 1.00 12.01 92 GLU A O 1
ATOM 741 N N . ALA A 1 93 ? -5.696 6.126 -3.659 1.00 10.88 93 ALA A N 1
ATOM 742 C CA . ALA A 1 93 ? -5.717 5.037 -4.610 1.00 12.47 93 ALA A CA 1
ATOM 743 C C . ALA A 1 93 ? -4.805 3.904 -4.159 1.00 11.09 93 ALA A C 1
ATOM 744 O O . ALA A 1 93 ? -5.127 2.726 -4.354 1.00 11.26 93 ALA A O 1
ATOM 746 N N . CYS A 1 94 ? -3.626 4.213 -3.600 1.00 10.24 94 CYS A N 1
ATOM 747 C CA . CYS A 1 94 ? -2.756 3.151 -3.105 1.00 10.81 94 CYS A CA 1
ATOM 748 C C . CYS A 1 94 ? -3.491 2.295 -2.078 1.00 10.75 94 CYS A C 1
ATOM 749 O O . CYS A 1 94 ? -3.491 1.067 -2.143 1.00 10.54 94 CYS A O 1
ATOM 752 N N . LYS A 1 95 ? -4.093 2.952 -1.090 1.00 11.21 95 LYS A N 1
ATOM 753 C CA . LYS A 1 95 ? -4.824 2.263 -0.034 1.00 11.15 95 LYS A CA 1
ATOM 754 C C . LYS A 1 95 ? -5.985 1.450 -0.588 1.00 10.55 95 LYS A C 1
ATOM 755 O O . LYS A 1 95 ? -6.248 0.337 -0.101 1.00 11.41 95 LYS A O 1
ATOM 761 N N . MET A 1 96 ? -6.681 1.965 -1.608 1.00 10.61 96 MET A N 1
ATOM 762 C CA . MET A 1 96 ? -7.774 1.218 -2.203 1.00 12.17 96 MET A CA 1
ATOM 763 C C . MET A 1 96 ? -7.254 -0.063 -2.867 1.00 10.84 96 MET A C 1
ATOM 764 O O . MET A 1 96 ? -7.786 -1.155 -2.649 1.00 11.29 96 MET A O 1
ATOM 769 N N . ASN A 1 97 ? -6.163 0.036 -3.640 1.00 10.62 97 ASN A N 1
ATOM 770 C CA . ASN A 1 97 ? -5.643 -1.167 -4.300 1.00 10.61 97 ASN A CA 1
ATOM 771 C C . ASN A 1 97 ? -5.108 -2.166 -3.284 1.00 9.55 97 ASN A C 1
ATOM 772 O O . ASN A 1 97 ? -5.312 -3.371 -3.451 1.00 11.65 97 ASN A O 1
ATOM 777 N N . GLU A 1 98 ? -4.533 -1.686 -2.176 1.00 9.58 98 GLU A N 1
ATOM 778 C CA . GLU A 1 98 ? -4.115 -2.606 -1.127 1.00 10.88 98 GLU A CA 1
ATOM 779 C C . GLU A 1 98 ? -5.331 -3.267 -0.472 1.00 11.31 98 GLU A C 1
ATOM 780 O O . GLU A 1 98 ? -5.299 -4.464 -0.161 1.00 12.36 98 GLU A O 1
ATOM 786 N N . SER A 1 99 ? -6.405 -2.517 -0.250 1.00 10.44 99 SER A N 1
ATOM 787 C CA A SER A 1 99 ? -7.601 -3.117 0.344 0.50 11.17 99 SER A CA 1
ATOM 788 C CA B SER A 1 99 ? -7.618 -3.100 0.330 0.28 11.21 99 SER A CA 1
ATOM 789 C CA C SER A 1 99 ? -7.594 -3.123 0.346 0.21 11.24 99 SER A CA 1
ATOM 790 C C . SER A 1 99 ? -8.193 -4.203 -0.546 1.00 11.72 99 SER A C 1
ATOM 791 O O . SER A 1 99 ? -8.805 -5.145 -0.041 1.00 13.72 99 SER A O 1
ATOM 798 N N . GLU A 1 100 ? -8.013 -4.101 -1.857 1.00 11.78 100 GLU A N 1
ATOM 799 C CA . GLU A 1 100 ? -8.497 -5.075 -2.811 1.00 11.85 100 GLU A CA 1
ATOM 800 C C . GLU A 1 100 ? -7.490 -6.199 -3.058 1.00 11.34 100 GLU A C 1
ATOM 801 O O . GLU A 1 100 ? -7.829 -7.115 -3.827 1.00 13.65 100 GLU A O 1
ATOM 807 N N . GLY A 1 101 ? -6.282 -6.170 -2.457 1.00 11.01 101 GLY A N 1
ATOM 808 C CA . GLY A 1 101 ? -5.350 -7.309 -2.557 1.00 12.73 101 GLY A CA 1
ATOM 809 C C . GLY A 1 101 ? -4.413 -7.277 -3.746 1.00 9.27 101 GLY A C 1
ATOM 810 O O . GLY A 1 101 ? -3.771 -8.292 -4.061 1.00 12.29 101 GLY A O 1
ATOM 811 N N . VAL A 1 102 ? -4.284 -6.131 -4.405 1.00 9.72 102 VAL A N 1
ATOM 812 C CA . VAL A 1 102 ? -3.401 -6.004 -5.562 1.00 10.44 102 VAL A CA 1
ATOM 813 C C . VAL A 1 102 ? -1.929 -6.066 -5.125 1.00 8.90 102 VAL A C 1
ATOM 814 O O . VAL A 1 102 ? -1.551 -5.582 -4.053 1.00 10.76 102 VAL A O 1
ATOM 818 N N . ASP A 1 103 ? -1.048 -6.605 -6.000 1.00 8.87 103 ASP A N 1
ATOM 819 C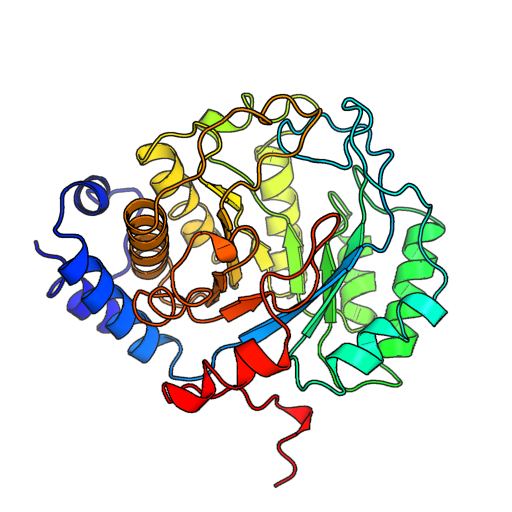 CA . ASP A 1 103 ? 0.338 -6.798 -5.547 1.00 9.05 103 ASP A CA 1
ATOM 820 C C . ASP A 1 103 ? 1.172 -5.537 -5.587 1.00 9.30 103 ASP A C 1
ATOM 821 O O . ASP A 1 103 ? 2.060 -5.371 -4.757 1.00 10.25 103 ASP A O 1
ATOM 826 N N . ARG A 1 104 ? 0.892 -4.644 -6.543 1.00 8.83 104 ARG A N 1
ATOM 827 C CA . ARG A 1 104 ? 1.719 -3.467 -6.702 1.00 8.72 104 ARG A CA 1
ATOM 828 C C . ARG A 1 104 ? 0.927 -2.342 -7.361 1.00 7.98 104 ARG A C 1
ATOM 829 O O . ARG A 1 104 ? -0.141 -2.560 -7.973 1.00 8.73 104 ARG A O 1
ATOM 837 N N . PHE A 1 105 ? 1.426 -1.119 -7.174 1.00 8.05 105 PHE A N 1
ATOM 838 C CA . PHE A 1 105 ? 0.752 0.110 -7.564 1.00 8.97 105 PHE A CA 1
ATOM 839 C C . PHE A 1 105 ? 1.741 1.101 -8.151 1.00 7.90 105 PHE A C 1
ATOM 840 O O . PHE A 1 105 ? 2.831 1.317 -7.590 1.00 8.44 105 PHE A O 1
ATOM 848 N N . SER A 1 106 ? 1.343 1.755 -9.236 1.00 9.38 106 SER A N 1
ATOM 849 C CA . SER A 1 106 ? 2.226 2.654 -9.972 1.00 9.14 106 SER A CA 1
ATOM 850 C C . SER A 1 106 ? 1.633 4.051 -10.121 1.00 9.83 106 SER A C 1
ATOM 851 O O . SER A 1 106 ? 0.436 4.202 -10.391 1.00 10.33 106 SER A O 1
ATOM 854 N N . ILE A 1 107 ? 2.483 5.075 -10.037 1.00 8.57 107 ILE A N 1
ATOM 855 C CA . ILE A 1 107 ? 2.134 6.435 -10.466 1.00 8.87 107 ILE A CA 1
ATOM 856 C C . ILE A 1 107 ? 2.615 6.589 -11.893 1.00 8.40 107 ILE A C 1
ATOM 857 O O . ILE A 1 107 ? 3.800 6.391 -12.194 1.00 9.50 107 ILE A O 1
ATOM 862 N N . VAL A 1 108 ? 1.698 6.900 -12.801 1.00 8.78 108 VAL A N 1
ATOM 863 C CA . VAL A 1 108 ? 1.992 7.043 -14.233 1.00 9.34 108 VAL A CA 1
ATOM 864 C C . VAL A 1 108 ? 1.737 8.479 -14.646 1.00 9.73 108 VAL A C 1
ATOM 865 O O . VAL A 1 108 ? 0.637 8.995 -14.430 1.00 10.89 108 VAL A O 1
ATOM 869 N N . THR A 1 109 ? 2.724 9.117 -15.256 1.00 8.64 109 THR A N 1
ATOM 870 C CA . THR A 1 109 ? 2.595 10.531 -15.577 1.00 10.85 109 THR A CA 1
ATOM 871 C C . THR A 1 109 ? 2.705 10.783 -17.066 1.00 10.30 109 THR A C 1
ATOM 872 O O . THR A 1 109 ? 3.581 10.248 -17.721 1.00 11.65 109 THR A O 1
ATOM 876 N N . ALA A 1 110 ? 1.821 11.616 -17.592 1.00 9.97 110 ALA A N 1
ATOM 877 C CA . ALA A 1 110 ? 1.971 12.100 -18.964 1.00 11.12 110 ALA A CA 1
ATOM 878 C C . ALA A 1 110 ? 3.134 13.066 -19.023 1.00 12.07 110 ALA A C 1
ATOM 879 O O . ALA A 1 110 ? 3.487 13.706 -18.030 1.00 13.36 110 ALA A O 1
ATOM 881 N N . GLY A 1 111 ? 3.758 13.182 -20.194 1.00 10.05 111 GLY A N 1
ATOM 882 C CA . GLY A 1 111 ? 4.872 14.099 -20.356 1.00 12.29 111 GLY A CA 1
ATOM 883 C C . GLY A 1 111 ? 6.110 13.385 -20.830 1.00 11.51 111 GLY A C 1
ATOM 884 O O . GLY A 1 111 ? 6.201 12.156 -20.721 1.00 11.96 111 GLY A O 1
ATOM 885 N N . LYS A 1 112 ? 7.070 14.151 -21.355 1.00 11.46 112 LYS A N 1
ATOM 886 C CA . LYS A 1 112 ? 8.293 13.534 -21.815 1.00 12.49 112 LYS A CA 1
ATOM 887 C C . LYS A 1 112 ? 9.042 12.858 -20.675 1.00 11.67 112 LYS A C 1
ATOM 888 O O . LYS A 1 112 ? 9.560 11.754 -20.831 1.00 11.01 112 LYS A O 1
ATOM 894 N N . ALA A 1 113 ? 9.114 13.532 -19.532 1.00 11.71 113 ALA A N 1
ATOM 895 C CA . ALA A 1 113 ? 9.768 13.057 -18.336 1.00 11.59 113 ALA A CA 1
ATOM 896 C C . ALA A 1 113 ? 9.185 13.841 -17.175 1.00 13.49 113 ALA A C 1
ATOM 897 O O . ALA A 1 113 ? 8.691 14.967 -17.344 1.00 20.16 113 ALA A O 1
ATOM 899 N N . LEU A 1 114 ? 9.164 13.239 -16.015 1.00 11.28 114 LEU A N 1
ATOM 900 C CA . LEU A 1 114 ? 8.771 13.969 -14.814 1.00 11.15 114 LEU A CA 1
ATOM 901 C C . LEU A 1 114 ? 10.029 14.512 -14.178 1.00 12.26 114 LEU A C 1
ATOM 902 O O . LEU A 1 114 ? 10.929 13.735 -13.840 1.00 14.21 114 LEU A O 1
ATOM 907 N N . THR A 1 115 ? 10.080 15.827 -13.966 1.00 13.37 115 THR A N 1
ATOM 908 C CA A THR A 1 115 ? 11.313 16.439 -13.491 0.54 15.02 115 THR A CA 1
ATOM 909 C CA B THR A 1 115 ? 11.304 16.497 -13.544 0.46 15.07 115 THR A CA 1
ATOM 910 C C . THR A 1 115 ? 10.967 17.534 -12.481 1.00 17.71 115 THR A C 1
ATOM 911 O O . THR A 1 115 ? 9.809 17.933 -12.317 1.00 24.59 115 THR A O 1
ATOM 918 N N . GLY A 1 116 ? 11.987 17.961 -11.743 1.00 14.31 116 GLY A N 1
ATOM 919 C CA . GLY A 1 116 ? 11.844 19.138 -10.869 1.00 15.88 116 GLY A CA 1
ATOM 920 C C . GLY A 1 116 ? 10.858 18.955 -9.730 1.00 13.74 116 GLY A C 1
ATOM 921 O O . GLY A 1 116 ? 10.777 17.890 -9.094 1.00 15.04 116 GLY A O 1
ATOM 922 N N . LYS A 1 117 ? 10.089 20.013 -9.456 1.00 14.50 117 LYS A N 1
ATOM 923 C CA . LYS A 1 117 ? 9.244 20.032 -8.272 1.00 12.77 117 LYS A CA 1
ATOM 924 C C . LYS A 1 117 ? 8.209 18.904 -8.312 1.00 12.86 117 LYS A C 1
ATOM 925 O O . LYS A 1 117 ? 7.891 18.312 -7.277 1.00 14.82 117 LYS A O 1
ATOM 931 N N . GLU A 1 118 ? 7.634 18.612 -9.503 1.00 13.88 118 GLU A N 1
ATOM 932 C CA . GLU A 1 118 ? 6.643 17.535 -9.563 1.00 13.06 118 GLU A CA 1
ATOM 933 C C . GLU A 1 118 ? 7.257 16.160 -9.310 1.00 12.80 118 GLU A C 1
ATOM 934 O O . GLU A 1 118 ? 6.600 15.290 -8.724 1.00 12.98 118 GLU A O 1
ATOM 940 N N . PHE A 1 119 ? 8.522 15.970 -9.727 1.00 11.42 119 PHE A N 1
ATOM 941 C CA . PHE A 1 119 ? 9.252 14.760 -9.366 1.00 8.86 119 PHE A CA 1
ATOM 942 C C . PHE A 1 119 ? 9.436 14.656 -7.858 1.00 9.84 119 PHE A C 1
ATOM 943 O O . PHE A 1 119 ? 9.258 13.594 -7.271 1.00 11.34 119 PHE A O 1
ATOM 951 N N . ASP A 1 120 ? 9.862 15.759 -7.219 1.00 12.69 120 ASP A N 1
ATOM 952 C CA . ASP A 1 120 ? 9.970 15.774 -5.753 1.00 12.99 120 ASP A CA 1
ATOM 953 C C . ASP A 1 120 ? 8.636 15.408 -5.100 1.00 12.45 120 ASP A C 1
ATOM 954 O O . ASP A 1 120 ? 8.618 14.697 -4.092 1.00 13.11 120 ASP A O 1
ATOM 959 N N . GLN A 1 121 ? 7.510 15.894 -5.666 1.00 11.46 121 GLN A N 1
ATOM 960 C CA . GLN A 1 121 ? 6.180 15.536 -5.135 1.00 11.10 121 GLN A CA 1
ATOM 961 C C . GLN A 1 121 ? 5.932 14.035 -5.259 1.00 13.09 121 GLN A C 1
ATOM 962 O O . GLN A 1 121 ? 5.420 13.392 -4.337 1.00 12.57 121 GLN A O 1
ATOM 968 N N . ALA A 1 122 ? 6.309 13.444 -6.397 1.00 11.13 122 ALA A N 1
ATOM 969 C CA . ALA A 1 122 ? 6.175 12.001 -6.542 1.00 12.00 122 ALA A CA 1
ATOM 970 C C . ALA A 1 122 ? 7.003 11.259 -5.507 1.00 9.41 122 ALA A C 1
ATOM 971 O O . ALA A 1 122 ? 6.539 10.306 -4.874 1.00 11.32 122 ALA A O 1
ATOM 973 N N . ILE A 1 123 ? 8.269 11.696 -5.313 1.00 10.21 123 ILE A N 1
ATOM 974 C CA . ILE A 1 123 ? 9.120 11.046 -4.328 1.00 10.70 123 ILE A CA 1
ATOM 975 C C . ILE A 1 123 ? 8.468 11.079 -2.950 1.00 9.52 123 ILE A C 1
ATOM 976 O O . ILE A 1 123 ? 8.447 10.074 -2.228 1.00 11.55 123 ILE A O 1
ATOM 981 N N . HIS A 1 124 ? 7.959 12.242 -2.563 1.00 11.74 124 HIS A N 1
ATOM 982 C CA . HIS A 1 124 ? 7.318 12.358 -1.264 1.00 11.10 124 HIS A CA 1
ATOM 983 C C . HIS A 1 124 ? 6.130 11.415 -1.164 1.00 12.18 124 HIS A C 1
ATOM 984 O O . HIS A 1 124 ? 5.916 10.787 -0.124 1.00 13.23 124 HIS A O 1
ATOM 991 N N . ALA A 1 125 ? 5.339 11.298 -2.239 1.00 11.25 125 ALA A N 1
ATOM 992 C CA . ALA A 1 125 ? 4.209 10.357 -2.220 1.00 12.09 125 ALA A CA 1
ATOM 993 C C . ALA A 1 125 ? 4.682 8.906 -2.020 1.00 12.65 125 ALA A C 1
ATOM 994 O O . ALA A 1 125 ? 4.095 8.145 -1.237 1.00 11.68 125 ALA A O 1
ATOM 996 N N . TYR A 1 126 ? 5.744 8.509 -2.726 1.00 10.98 126 TYR A N 1
ATOM 997 C CA . TYR A 1 126 ? 6.321 7.180 -2.516 1.00 11.72 126 TYR A CA 1
ATOM 998 C C . TYR A 1 126 ? 6.803 6.966 -1.092 1.00 10.52 126 TYR A C 1
ATOM 999 O O . TYR A 1 126 ? 6.610 5.884 -0.543 1.00 12.08 126 TYR A O 1
ATOM 1008 N N . GLU A 1 127 ? 7.449 7.967 -0.509 1.00 12.26 127 GLU A N 1
ATOM 1009 C CA . GLU A 1 127 ? 7.876 7.829 0.883 1.00 13.32 127 GLU A CA 1
ATOM 1010 C C . GLU A 1 127 ? 6.683 7.600 1.798 1.00 13.45 127 GLU A C 1
ATOM 1011 O O . GLU A 1 127 ? 6.733 6.747 2.679 1.00 13.05 127 GLU A O 1
ATOM 1017 N N . THR A 1 128 ? 5.599 8.341 1.599 1.00 11.31 128 THR A N 1
ATOM 1018 C CA . THR A 1 128 ? 4.398 8.140 2.408 1.00 12.20 128 THR A CA 1
ATOM 1019 C C . THR A 1 128 ? 3.805 6.756 2.187 1.00 14.16 128 THR A C 1
ATOM 1020 O O . THR A 1 128 ? 3.499 6.054 3.148 1.00 13.50 128 THR A O 1
ATOM 1024 N N . MET A 1 129 ? 3.686 6.314 0.910 1.00 11.37 129 MET A N 1
ATOM 1025 C CA . MET A 1 129 ? 3.203 4.966 0.668 1.00 13.26 129 MET A CA 1
ATOM 1026 C C . MET A 1 129 ? 4.099 3.897 1.234 1.00 13.32 129 MET A C 1
ATOM 1027 O O . MET A 1 129 ? 3.606 2.915 1.783 1.00 14.81 129 MET A O 1
ATOM 1032 N N . HIS A 1 130 ? 5.416 4.068 1.116 1.00 14.14 130 HIS A N 1
ATOM 1033 C CA . HIS A 1 130 ? 6.302 3.050 1.649 1.00 14.04 130 HIS A CA 1
ATOM 1034 C C . HIS A 1 130 ? 6.178 2.960 3.159 1.00 15.86 130 HIS A C 1
ATOM 1035 O O . HIS A 1 130 ? 6.266 1.859 3.716 1.00 18.87 130 HIS A O 1
ATOM 1042 N N . ARG A 1 131 ? 5.879 4.086 3.810 1.00 17.51 131 ARG A N 1
ATOM 1043 C CA A ARG A 1 131 ? 5.719 4.105 5.262 0.53 18.76 131 ARG A CA 1
ATOM 1044 C CA B ARG A 1 131 ? 5.745 4.043 5.257 0.47 18.80 131 ARG A CA 1
ATOM 1045 C C . ARG A 1 131 ? 4.379 3.514 5.692 1.00 17.71 131 ARG A C 1
ATOM 1046 O O . ARG A 1 131 ? 4.303 2.756 6.669 1.00 25.58 131 ARG A O 1
ATOM 1061 N N . GLU A 1 132 ? 3.307 3.868 4.989 1.00 13.80 132 GLU A N 1
ATOM 1062 C CA . GLU A 1 132 ? 1.952 3.575 5.437 1.00 17.81 132 GLU A CA 1
ATOM 1063 C C . GLU A 1 132 ? 1.322 2.330 4.855 1.00 16.65 132 GLU A C 1
ATOM 1064 O O . GLU A 1 132 ? 0.316 1.870 5.399 1.00 19.97 132 GLU A O 1
ATOM 1070 N N . CYS A 1 133 ? 1.836 1.799 3.760 1.00 15.68 133 CYS A N 1
ATOM 1071 C CA . CYS A 1 133 ? 1.099 0.798 2.998 1.00 14.71 133 CYS A CA 1
ATOM 1072 C C . CYS A 1 133 ? 2.045 -0.366 2.750 1.00 18.87 133 CYS A C 1
ATOM 1073 O O . CYS A 1 133 ? 3.260 -0.192 2.728 1.00 20.33 133 CYS A O 1
ATOM 1076 N N . LYS A 1 134 ? 1.508 -1.561 2.576 1.00 15.59 134 LYS A N 1
ATOM 1077 C CA . LYS A 1 134 ? 2.340 -2.728 2.314 1.00 17.74 134 LYS A CA 1
ATOM 1078 C C . LYS A 1 134 ? 2.454 -3.102 0.831 1.00 14.43 134 LYS A C 1
ATOM 1079 O O . LYS A 1 134 ? 3.370 -3.841 0.466 1.00 15.82 134 LYS A O 1
ATOM 1085 N N . ILE A 1 135 ? 1.582 -2.549 -0.013 1.00 11.74 135 ILE A N 1
ATOM 1086 C CA . ILE A 1 135 ? 1.594 -2.863 -1.444 1.00 11.59 135 ILE A CA 1
ATOM 1087 C C . ILE A 1 135 ? 2.909 -2.403 -2.056 1.00 12.41 135 ILE A C 1
ATOM 1088 O O . ILE A 1 135 ? 3.513 -1.407 -1.608 1.00 12.30 135 ILE A O 1
ATOM 1093 N N . ASP A 1 136 ? 3.406 -3.182 -3.014 1.00 9.69 136 ASP A N 1
ATOM 1094 C CA A ASP A 1 136 ? 4.658 -2.828 -3.673 0.56 9.52 136 ASP A CA 1
ATOM 1095 C CA B ASP A 1 136 ? 4.655 -2.847 -3.696 0.44 9.51 136 ASP A CA 1
ATOM 1096 C C . ASP A 1 136 ? 4.416 -1.664 -4.655 1.00 9.42 136 ASP A C 1
ATOM 1097 O O . ASP A 1 136 ? 3.272 -1.303 -4.974 1.00 10.10 136 ASP A O 1
ATOM 1106 N N . LEU A 1 137 ? 5.502 -1.064 -5.121 1.00 9.49 137 LEU A N 1
ATOM 1107 C CA . LEU A 1 137 ? 5.446 0.243 -5.795 1.00 9.26 137 LEU A CA 1
ATOM 1108 C C . LEU A 1 137 ? 6.199 0.241 -7.107 1.00 9.91 137 LEU A C 1
ATOM 1109 O O . LEU A 1 137 ? 7.302 -0.302 -7.218 1.00 9.62 137 LEU A O 1
ATOM 1114 N N . CYS A 1 138 ? 5.580 0.834 -8.118 1.00 8.40 138 CYS A N 1
ATOM 1115 C CA . CYS A 1 138 ? 6.175 1.044 -9.436 1.00 7.02 138 CYS A CA 1
ATOM 1116 C C . CYS A 1 138 ? 6.089 2.500 -9.837 1.00 7.37 138 CYS A C 1
ATOM 1117 O O . CYS A 1 138 ? 5.331 3.260 -9.219 1.00 8.49 138 CYS A O 1
ATOM 1120 N N . ALA A 1 139 ? 6.821 2.867 -10.902 1.00 8.02 139 ALA A N 1
ATOM 1121 C CA . ALA A 1 139 ? 6.705 4.218 -11.473 1.00 7.50 139 ALA A CA 1
ATOM 1122 C C . ALA A 1 139 ? 6.752 4.142 -12.994 1.00 7.92 139 ALA A C 1
ATOM 1123 O O . ALA A 1 139 ? 7.456 3.287 -13.533 1.00 8.87 139 ALA A O 1
ATOM 1125 N N . SER A 1 140 ? 6.008 5.041 -13.659 1.00 8.63 140 SER A N 1
ATOM 1126 C CA . SER A 1 140 ? 6.091 5.195 -15.119 1.00 9.51 140 SER A CA 1
ATOM 1127 C C . SER A 1 140 ? 6.106 6.686 -15.411 1.00 8.05 140 SER A C 1
ATOM 1128 O O . SER A 1 140 ? 5.060 7.352 -15.392 1.00 9.83 140 SER A O 1
ATOM 1131 N N . MET A 1 141 ? 7.284 7.211 -15.708 1.00 8.66 141 MET A N 1
ATOM 1132 C CA . MET A 1 141 ? 7.497 8.665 -15.698 1.00 9.58 141 MET A CA 1
ATOM 1133 C C . MET A 1 141 ? 8.238 9.173 -16.919 1.00 10.56 141 MET A C 1
ATOM 1134 O O . MET A 1 141 ? 8.584 10.351 -16.961 1.00 12.59 141 MET A O 1
ATOM 1139 N N . GLY A 1 142 ? 8.420 8.358 -17.934 1.00 9.59 142 GLY A N 1
ATOM 1140 C CA . GLY A 1 142 ? 9.104 8.808 -19.114 1.00 10.65 142 GLY A CA 1
ATOM 1141 C C . GLY A 1 142 ? 10.623 8.747 -19.005 1.00 10.99 142 GLY A C 1
ATOM 1142 O O . GLY A 1 142 ? 11.205 7.900 -18.340 1.00 10.29 142 GLY A O 1
ATOM 1143 N N . PHE A 1 143 ? 11.277 9.653 -19.731 1.00 11.07 143 PHE A N 1
ATOM 1144 C CA . PHE A 1 143 ? 12.740 9.601 -19.924 1.00 12.50 143 PHE A CA 1
ATOM 1145 C C . PHE A 1 143 ? 13.542 10.247 -18.788 1.00 15.86 143 PHE A C 1
ATOM 1146 O O . PHE A 1 143 ? 14.211 11.279 -18.938 1.00 15.51 143 PHE A O 1
ATOM 1154 N N . ILE A 1 144 ? 13.494 9.616 -17.638 1.00 12.59 144 ILE A N 1
ATOM 1155 C CA . ILE A 1 144 ? 14.153 10.158 -16.445 1.00 13.56 144 ILE A CA 1
ATOM 1156 C C . ILE A 1 144 ? 15.605 9.706 -16.366 1.00 12.30 144 ILE A C 1
ATOM 1157 O O . ILE A 1 144 ? 16.041 8.783 -17.059 1.00 14.21 144 ILE A O 1
ATOM 1162 N N . SER A 1 145 ? 16.367 10.364 -15.496 1.00 12.00 145 SER A N 1
ATOM 1163 C CA . SER A 1 145 ? 17.809 10.158 -15.425 1.00 11.74 145 SER A CA 1
ATOM 1164 C C . SER A 1 145 ? 18.161 9.052 -14.448 1.00 11.77 145 SER A C 1
ATOM 1165 O O . SER A 1 145 ? 17.346 8.623 -13.631 1.00 12.28 145 SER A O 1
ATOM 1168 N N . ALA A 1 146 ? 19.410 8.603 -14.513 1.00 12.46 146 ALA A N 1
ATOM 1169 C CA . ALA A 1 146 ? 19.883 7.617 -13.569 1.00 11.42 146 ALA A CA 1
ATOM 1170 C C . ALA A 1 146 ? 19.750 8.109 -12.134 1.00 11.12 146 ALA A C 1
ATOM 1171 O O . ALA A 1 146 ? 19.410 7.320 -11.242 1.00 13.47 146 ALA A O 1
ATOM 1173 N N . GLU A 1 147 ? 20.049 9.393 -11.883 1.00 11.94 147 GLU A N 1
ATOM 1174 C CA . GLU A 1 147 ? 19.907 9.915 -10.529 1.00 13.64 147 GLU A CA 1
ATOM 1175 C C . GLU A 1 147 ? 18.454 9.870 -10.070 1.00 12.20 147 GLU A C 1
ATOM 1176 O O . GLU A 1 147 ? 18.158 9.544 -8.919 1.00 12.48 147 GLU A O 1
ATOM 1182 N N . GLN A 1 148 ? 17.533 10.199 -10.964 1.00 11.94 148 GLN A N 1
ATOM 1183 C CA . GLN A 1 148 ? 16.115 10.091 -10.594 1.00 10.57 148 GLN A CA 1
ATOM 1184 C C . GLN A 1 148 ? 15.700 8.644 -10.305 1.00 10.03 148 GLN A C 1
ATOM 1185 O O . GLN A 1 148 ? 14.935 8.388 -9.359 1.00 10.21 148 GLN A O 1
ATOM 1191 N N . LEU A 1 149 ? 16.184 7.687 -11.106 1.00 10.16 149 LEU A N 1
ATOM 1192 C CA . LEU A 1 149 ? 15.877 6.284 -10.854 1.00 10.59 149 LEU A CA 1
ATOM 1193 C C . LEU A 1 149 ? 16.380 5.855 -9.495 1.00 9.99 149 LEU A C 1
ATOM 1194 O O . LEU A 1 149 ? 15.712 5.118 -8.768 1.00 11.89 149 LEU A O 1
ATOM 1199 N N . HIS A 1 150 ? 17.572 6.314 -9.115 1.00 10.97 150 HIS A N 1
ATOM 1200 C CA . HIS A 1 150 ? 18.066 5.975 -7.799 1.00 12.95 150 HIS A CA 1
ATOM 1201 C C . HIS A 1 150 ? 17.196 6.574 -6.702 1.00 10.97 150 HIS A C 1
ATOM 1202 O O . HIS A 1 150 ? 16.939 5.913 -5.684 1.00 13.53 150 HIS A O 1
ATOM 1209 N N . ARG A 1 151 ? 16.741 7.823 -6.875 1.00 10.62 151 ARG A N 1
ATOM 1210 C CA . ARG A 1 151 ? 15.851 8.425 -5.888 1.00 12.36 151 ARG A CA 1
ATOM 1211 C C . ARG A 1 151 ? 14.557 7.618 -5.754 1.00 10.69 151 ARG A C 1
ATOM 1212 O O . ARG A 1 151 ? 14.087 7.363 -4.639 1.00 12.15 151 ARG A O 1
ATOM 1220 N N . LEU A 1 152 ? 13.972 7.190 -6.878 1.00 9.46 152 LEU A N 1
ATOM 1221 C CA . LEU A 1 152 ? 12.787 6.329 -6.813 1.00 10.44 152 LEU A CA 1
ATOM 1222 C C . LEU A 1 152 ? 13.083 5.056 -6.037 1.00 11.47 152 LEU A C 1
ATOM 1223 O O . LEU A 1 152 ? 12.312 4.634 -5.168 1.00 10.66 152 LEU A O 1
ATOM 1228 N N . HIS A 1 153 ? 14.173 4.394 -6.394 1.00 10.75 153 HIS A N 1
ATOM 1229 C CA . HIS A 1 153 ? 14.496 3.132 -5.733 1.00 11.51 153 HIS A CA 1
ATOM 1230 C C . HIS A 1 153 ? 14.690 3.325 -4.231 1.00 13.03 153 HIS A C 1
ATOM 1231 O O . HIS A 1 153 ? 14.177 2.535 -3.422 1.00 12.67 153 HIS A O 1
ATOM 1238 N N . GLU A 1 154 ? 15.401 4.390 -3.832 1.00 12.05 154 GLU A N 1
ATOM 1239 C CA . GLU A 1 154 ? 15.597 4.650 -2.414 1.00 12.42 154 GLU A CA 1
ATOM 1240 C C . GLU A 1 154 ? 14.288 4.936 -1.702 1.00 13.98 154 GLU A C 1
ATOM 1241 O O . GLU A 1 154 ? 14.159 4.664 -0.507 1.00 18.16 154 GLU A O 1
ATOM 1247 N N . ALA A 1 155 ? 13.313 5.472 -2.390 1.00 12.35 155 ALA A N 1
ATOM 1248 C CA . ALA A 1 155 ? 12.027 5.776 -1.770 1.00 12.29 155 ALA A CA 1
ATOM 1249 C C . ALA A 1 155 ? 11.105 4.577 -1.677 1.00 15.22 155 ALA A C 1
ATOM 1250 O O . ALA A 1 155 ? 10.048 4.684 -1.050 1.00 19.51 155 ALA A O 1
ATOM 1252 N N . GLY A 1 156 ? 11.473 3.434 -2.255 1.00 13.31 156 GLY A N 1
ATOM 1253 C CA . GLY A 1 156 ? 10.716 2.197 -2.160 1.00 12.74 156 GLY A CA 1
ATOM 1254 C C . GLY A 1 156 ? 10.166 1.700 -3.478 1.00 12.98 156 GLY A C 1
ATOM 1255 O O . GLY A 1 156 ? 9.516 0.650 -3.491 1.00 14.54 156 GLY A O 1
ATOM 1256 N N . VAL A 1 157 ? 10.480 2.337 -4.594 1.00 12.42 157 VAL A N 1
ATOM 1257 C CA . VAL A 1 157 ? 9.927 1.865 -5.882 1.00 10.96 157 VAL A CA 1
ATOM 1258 C C . VAL A 1 157 ? 10.779 0.708 -6.365 1.00 11.70 157 VAL A C 1
ATOM 1259 O O . VAL A 1 157 ? 12.005 0.815 -6.405 1.00 11.66 157 VAL A O 1
ATOM 1263 N N . THR A 1 158 ? 10.153 -0.403 -6.728 1.00 10.04 158 THR A N 1
ATOM 1264 C CA . THR A 1 158 ? 10.925 -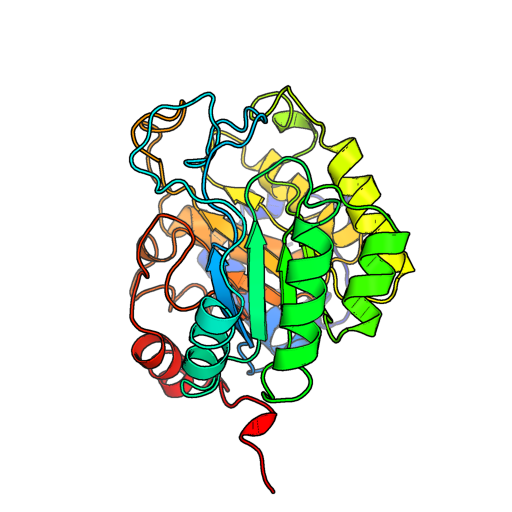1.600 -7.076 1.00 9.90 158 THR A CA 1
ATOM 1265 C C . THR A 1 158 ? 10.878 -1.956 -8.551 1.00 10.54 158 THR A C 1
ATOM 1266 O O . THR A 1 158 ? 11.714 -2.754 -8.999 1.00 11.56 158 THR A O 1
ATOM 1270 N N . SER A 1 159 ? 9.960 -1.363 -9.329 1.00 8.97 159 SER A N 1
ATOM 1271 C CA . SER A 1 159 ? 9.877 -1.557 -10.780 1.00 9.55 159 SER A CA 1
ATOM 1272 C C . SER A 1 159 ? 9.757 -0.215 -11.467 1.00 8.33 159 SER A C 1
ATOM 1273 O O . SER A 1 159 ? 9.050 0.673 -10.983 1.00 10.13 159 SER A O 1
ATOM 1276 N N . TYR A 1 160 ? 10.362 -0.093 -12.641 1.00 9.01 160 TYR A N 1
ATOM 1277 C CA . TYR A 1 160 ? 10.217 1.089 -13.475 1.00 8.92 160 TYR A CA 1
ATOM 1278 C C . TYR A 1 160 ? 9.625 0.660 -14.795 1.00 8.57 160 TYR A C 1
ATOM 1279 O O . TYR A 1 160 ? 10.126 -0.306 -15.410 1.00 8.96 160 TYR A O 1
ATOM 1288 N N . HIS A 1 161 ? 8.578 1.356 -15.220 1.00 8.09 161 HIS A N 1
ATOM 1289 C CA . HIS A 1 161 ? 7.890 1.015 -16.452 1.00 8.95 161 HIS A CA 1
ATOM 1290 C C . HIS A 1 161 ? 8.334 1.938 -17.574 1.00 7.50 161 HIS A C 1
ATOM 1291 O O . HIS A 1 161 ? 8.290 3.175 -17.436 1.00 9.56 161 HIS A O 1
ATOM 1298 N N . HIS A 1 162 ? 8.678 1.370 -18.713 1.00 9.02 162 HIS A N 1
ATOM 1299 C CA . HIS A 1 162 ? 9.062 2.201 -19.870 1.00 8.57 162 HIS A CA 1
ATOM 1300 C C . HIS A 1 162 ? 8.887 1.316 -21.106 1.00 8.35 162 HIS A C 1
ATOM 1301 O O . HIS A 1 162 ? 9.774 0.512 -21.411 1.00 9.59 162 HIS A O 1
ATOM 1308 N N . ASN A 1 163 ? 7.740 1.412 -21.766 1.00 8.04 163 ASN A N 1
ATOM 1309 C CA . ASN A 1 163 ? 7.445 0.542 -22.897 1.00 9.03 163 ASN A CA 1
ATOM 1310 C C . ASN A 1 163 ? 8.242 0.928 -24.132 1.00 9.48 163 ASN A C 1
ATOM 1311 O O . ASN A 1 163 ? 8.477 2.114 -24.409 1.00 10.15 163 ASN A O 1
ATOM 1316 N N . ILE A 1 164 ? 8.666 -0.084 -24.881 1.00 8.38 164 ILE A N 1
ATOM 1317 C CA . ILE A 1 164 ? 9.254 0.180 -26.192 1.00 11.05 164 ILE A CA 1
ATOM 1318 C C . ILE A 1 164 ? 8.189 0.515 -27.223 1.00 9.32 164 ILE A C 1
ATOM 1319 O O . ILE A 1 164 ? 8.516 1.103 -28.250 1.00 10.49 164 ILE A O 1
ATOM 1324 N N . GLU A 1 165 ? 6.907 0.170 -26.953 1.00 8.86 165 GLU A N 1
ATOM 1325 C CA . GLU A 1 165 ? 5.730 0.537 -27.762 1.00 8.86 165 GLU A CA 1
ATOM 1326 C C . GLU A 1 165 ? 5.571 -0.309 -29.001 1.00 10.81 165 GLU A C 1
ATOM 1327 O O . GLU A 1 165 ? 4.501 -0.881 -29.251 1.00 10.75 165 GLU A O 1
ATOM 1333 N N . THR A 1 166 ? 6.615 -0.285 -29.826 1.00 9.69 166 THR A N 1
ATOM 1334 C CA . THR A 1 166 ? 6.560 -1.029 -31.076 1.00 10.90 166 THR A CA 1
ATOM 1335 C C . THR A 1 166 ? 7.974 -1.493 -31.397 1.00 10.53 166 THR A C 1
ATOM 1336 O O . THR A 1 166 ? 8.894 -1.327 -30.577 1.00 11.10 166 THR A O 1
ATOM 1340 N N . SER A 1 167 ? 8.155 -2.099 -32.577 1.00 9.78 167 SER A N 1
ATOM 1341 C CA . SER A 1 167 ? 9.496 -2.510 -32.945 1.00 8.99 167 SER A CA 1
ATOM 1342 C C . SER A 1 167 ? 10.376 -1.319 -33.317 1.00 10.50 167 SER A C 1
ATOM 1343 O O . SER A 1 167 ? 9.889 -0.229 -33.656 1.00 11.18 167 SER A O 1
ATOM 1346 N N . ARG A 1 168 ? 11.698 -1.569 -33.335 1.00 10.15 168 ARG A N 1
ATOM 1347 C CA . ARG A 1 168 ? 12.598 -0.530 -33.806 1.00 10.25 168 ARG A CA 1
ATOM 1348 C C . ARG A 1 168 ? 12.211 -0.078 -35.209 1.00 11.52 168 ARG A C 1
ATOM 1349 O O . ARG A 1 168 ? 12.172 1.130 -35.496 1.00 11.93 168 ARG A O 1
ATOM 1357 N N . ARG A 1 169 ? 11.902 -1.027 -36.099 1.00 11.68 169 ARG A N 1
ATOM 1358 C CA . ARG A 1 169 ? 11.580 -0.653 -37.470 1.00 12.50 169 ARG A CA 1
ATOM 1359 C C . ARG A 1 169 ? 10.349 0.237 -37.524 1.00 10.89 169 ARG A C 1
ATOM 1360 O O . ARG A 1 169 ? 10.288 1.191 -38.316 1.00 12.86 169 ARG A O 1
ATOM 1368 N N . ASN A 1 170 ? 9.337 -0.065 -36.730 1.00 10.42 170 ASN A N 1
ATOM 1369 C CA . ASN A 1 170 ? 8.068 0.640 -36.849 1.00 9.81 170 ASN A CA 1
ATOM 1370 C C . ASN A 1 170 ? 8.021 1.915 -36.009 1.00 11.19 170 ASN A C 1
ATOM 1371 O O . ASN A 1 170 ? 7.081 2.701 -36.178 1.00 10.99 170 ASN A O 1
ATOM 1376 N N . PHE A 1 171 ? 8.969 2.120 -35.093 1.00 11.05 171 PHE A N 1
ATOM 1377 C CA . PHE A 1 171 ? 8.881 3.237 -34.138 1.00 9.50 171 PHE A CA 1
ATOM 1378 C C . PHE A 1 171 ? 8.677 4.589 -34.809 1.00 12.37 171 PHE A C 1
ATOM 1379 O O . PHE A 1 171 ? 7.800 5.347 -34.361 1.00 10.96 171 PHE A O 1
ATOM 1387 N N . PRO A 1 172 ? 9.420 4.946 -35.855 1.00 11.68 172 PRO A N 1
ATOM 1388 C CA . PRO A 1 172 ? 9.205 6.253 -36.504 1.00 11.84 172 PRO A CA 1
ATOM 1389 C C . PRO A 1 172 ? 7.799 6.444 -37.067 1.00 11.82 172 PRO A C 1
ATOM 1390 O O . PRO A 1 172 ? 7.395 7.594 -37.313 1.00 12.84 172 PRO A O 1
ATOM 1394 N N . ASN A 1 173 ? 7.019 5.394 -37.285 1.00 12.75 173 ASN A N 1
ATOM 1395 C CA . ASN A 1 173 ? 5.638 5.468 -37.737 1.00 11.83 173 ASN A CA 1
ATOM 1396 C C . ASN A 1 173 ? 4.661 5.751 -36.610 1.00 12.03 173 ASN A C 1
ATOM 1397 O O . ASN A 1 173 ? 3.500 6.049 -36.881 1.00 13.22 173 ASN A O 1
ATOM 1402 N N . ILE A 1 174 ? 5.126 5.719 -35.365 1.00 9.96 174 ILE A N 1
ATOM 1403 C CA A ILE A 1 174 ? 4.224 6.038 -34.267 0.34 10.60 174 ILE A CA 1
ATOM 1404 C CA B ILE A 1 174 ? 4.285 5.953 -34.192 0.66 10.56 174 ILE A CA 1
ATOM 1405 C C . ILE A 1 174 ? 4.672 7.239 -33.460 1.00 9.62 174 ILE A C 1
ATOM 1406 O O . ILE A 1 174 ? 3.817 7.861 -32.800 1.00 11.38 174 ILE A O 1
ATOM 1415 N N . CYS A 1 175 ? 5.940 7.630 -33.503 1.00 11.91 175 CYS A N 1
ATOM 1416 C CA . CYS A 1 175 ? 6.372 8.795 -32.743 1.00 11.27 175 CYS A CA 1
ATOM 1417 C C . CYS A 1 175 ? 7.559 9.365 -33.467 1.00 12.30 175 CYS A C 1
ATOM 1418 O O . CYS A 1 175 ? 8.484 8.607 -33.829 1.00 14.06 175 CYS A O 1
ATOM 1421 N N . THR A 1 176 ? 7.552 10.684 -33.640 1.00 10.41 176 THR A N 1
ATOM 1422 C CA . THR A 1 176 ? 8.681 11.387 -34.247 1.00 12.49 176 THR A CA 1
ATOM 1423 C C . THR A 1 176 ? 9.442 12.260 -33.273 1.00 12.54 176 THR A C 1
ATOM 1424 O O . THR A 1 176 ? 10.549 12.727 -33.603 1.00 14.52 176 THR A O 1
ATOM 1428 N N . THR A 1 177 ? 8.895 12.531 -32.091 1.00 10.52 177 THR A N 1
ATOM 1429 C CA . THR A 1 177 ? 9.503 13.465 -31.149 1.00 10.29 177 THR A CA 1
ATOM 1430 C C . THR A 1 177 ? 10.538 12.823 -30.225 1.00 9.72 177 THR A C 1
ATOM 1431 O O . THR A 1 177 ? 11.301 13.545 -29.564 1.00 11.93 177 THR A O 1
ATOM 1435 N N . HIS A 1 178 ? 10.542 11.491 -30.116 1.00 9.53 178 HIS A N 1
ATOM 1436 C CA . HIS A 1 178 ? 11.598 10.736 -29.440 1.00 10.34 178 HIS A CA 1
ATOM 1437 C C . HIS A 1 178 ? 11.765 9.416 -30.185 1.00 9.79 178 HIS A C 1
ATOM 1438 O O . HIS A 1 178 ? 11.031 9.132 -31.129 1.00 11.64 178 HIS A O 1
ATOM 1445 N N . THR A 1 179 ? 12.731 8.604 -29.737 1.00 10.42 179 THR A N 1
ATOM 1446 C CA . THR A 1 179 ? 13.155 7.455 -30.524 1.00 11.43 179 THR A CA 1
ATOM 1447 C C . THR A 1 179 ? 13.162 6.160 -29.725 1.00 11.25 179 THR A C 1
ATOM 1448 O O . THR A 1 179 ? 13.214 6.120 -28.499 1.00 10.79 179 THR A O 1
ATOM 1452 N N . TYR A 1 180 ? 13.216 5.068 -30.491 1.00 9.90 180 TYR A N 1
ATOM 1453 C CA . TYR A 1 180 ? 13.382 3.746 -29.905 1.00 11.04 180 TYR A CA 1
ATOM 1454 C C . TYR A 1 180 ? 14.700 3.665 -29.143 1.00 10.04 180 TYR A C 1
ATOM 1455 O O . TYR A 1 180 ? 14.769 3.124 -28.029 1.00 11.16 180 TYR A O 1
ATOM 1464 N N . ASP A 1 181 ? 15.762 4.239 -29.712 1.00 9.95 181 ASP A N 1
ATOM 1465 C CA . ASP A 1 181 ? 17.064 4.203 -29.031 1.00 12.62 181 ASP A CA 1
ATOM 1466 C C . ASP A 1 181 ? 17.001 4.857 -27.667 1.00 11.00 181 ASP A C 1
ATOM 1467 O O . ASP A 1 181 ? 17.634 4.410 -26.708 1.00 12.51 181 ASP A O 1
ATOM 1472 N N . MET A 1 182 ? 16.228 5.921 -27.550 1.00 10.70 182 MET A N 1
ATOM 1473 C CA . MET A 1 182 ? 16.051 6.566 -26.249 1.00 10.10 182 MET A CA 1
ATOM 1474 C C . MET A 1 182 ? 15.361 5.676 -25.235 1.00 11.62 182 MET A C 1
ATOM 1475 O O . MET A 1 182 ? 15.734 5.686 -24.049 1.00 12.14 182 MET A O 1
ATOM 1480 N N . LYS A 1 183 ? 14.410 4.856 -25.691 1.00 10.06 183 LYS A N 1
ATOM 1481 C CA . LYS A 1 183 ? 13.746 3.916 -24.792 1.00 9.82 183 LYS A CA 1
ATOM 1482 C C . LYS A 1 183 ? 14.751 2.895 -24.273 1.00 10.53 183 LYS A C 1
ATOM 1483 O O . LYS A 1 183 ? 14.804 2.583 -23.074 1.00 10.71 183 LYS A O 1
ATOM 1489 N N . ILE A 1 184 ? 15.552 2.336 -25.175 1.00 10.19 184 ILE A N 1
ATOM 1490 C CA . ILE A 1 184 ? 16.528 1.333 -24.758 1.00 11.26 184 ILE A CA 1
ATOM 1491 C C . ILE A 1 184 ? 17.524 1.917 -23.760 1.00 13.08 184 ILE A C 1
ATOM 1492 O O . ILE A 1 184 ? 17.924 1.241 -22.806 1.00 12.29 184 ILE A O 1
ATOM 1497 N N . GLU A 1 185 ? 17.947 3.157 -23.959 1.00 10.42 185 GLU A N 1
ATOM 1498 C CA . GLU A 1 185 ? 18.872 3.767 -22.999 1.00 11.98 185 GLU A CA 1
ATOM 1499 C C . GLU A 1 185 ? 18.248 3.869 -21.619 1.00 12.98 185 GLU A C 1
ATOM 1500 O O . GLU A 1 185 ? 18.919 3.582 -20.608 1.00 13.23 185 GLU A O 1
ATOM 1506 N N . THR A 1 186 ? 16.973 4.269 -21.532 1.00 11.42 186 THR A N 1
ATOM 1507 C CA . THR A 1 186 ? 16.352 4.283 -20.218 1.00 11.71 186 THR A CA 1
ATOM 1508 C C . THR A 1 186 ? 16.352 2.891 -19.593 1.00 9.62 186 THR A C 1
ATOM 1509 O O . THR A 1 186 ? 16.618 2.738 -18.397 1.00 10.11 186 THR A O 1
ATOM 1513 N N . LEU A 1 187 ? 15.973 1.883 -20.372 1.00 10.70 187 LEU A N 1
ATOM 1514 C CA . LEU A 1 187 ? 15.896 0.524 -19.850 1.00 10.57 187 LEU A CA 1
ATOM 1515 C C . LEU A 1 187 ? 17.237 0.038 -19.349 1.00 10.44 187 LEU A C 1
ATOM 1516 O O . LEU A 1 187 ? 17.307 -0.682 -18.349 1.00 10.70 187 LEU A O 1
ATOM 1521 N N . LYS A 1 188 ? 18.310 0.420 -20.027 1.00 10.00 188 LYS A N 1
ATOM 1522 C CA . LYS A 1 188 ? 19.634 0.044 -19.519 1.00 10.85 188 LYS A CA 1
ATOM 1523 C C . LYS A 1 188 ? 19.892 0.672 -18.161 1.00 11.87 188 LYS A C 1
ATOM 1524 O O . LYS A 1 188 ? 20.466 0.015 -17.271 1.00 10.83 188 LYS A O 1
ATOM 1530 N N . LYS A 1 189 ? 19.427 1.916 -17.959 1.00 9.84 189 LYS A N 1
ATOM 1531 C CA . LYS A 1 189 ? 19.615 2.562 -16.666 1.00 10.17 189 LYS A CA 1
ATOM 1532 C C . LYS A 1 189 ? 18.811 1.876 -15.585 1.00 9.80 189 LYS A C 1
ATOM 1533 O O . LYS A 1 189 ? 19.264 1.780 -14.447 1.00 9.71 189 LYS A O 1
ATOM 1539 N N . VAL A 1 190 ? 17.593 1.413 -15.910 1.00 10.50 190 VAL A N 1
ATOM 1540 C CA . VAL A 1 190 ? 16.772 0.725 -14.927 1.00 9.69 190 VAL A CA 1
ATOM 1541 C C . VAL A 1 190 ? 17.502 -0.521 -14.444 1.00 10.66 190 VAL A C 1
ATOM 1542 O O . VAL A 1 190 ? 17.637 -0.761 -13.232 1.00 10.94 190 VAL A O 1
ATOM 1546 N N . LYS A 1 191 ? 18.049 -1.284 -15.384 1.00 11.31 191 LYS A N 1
ATOM 1547 C CA . LYS A 1 191 ? 18.758 -2.496 -14.979 1.00 10.63 191 LYS A CA 1
ATOM 1548 C C . LYS A 1 191 ? 20.000 -2.143 -14.158 1.00 10.28 191 LYS A C 1
ATOM 1549 O O . LYS A 1 191 ? 20.306 -2.826 -13.172 1.00 11.37 191 LYS A O 1
ATOM 1555 N N . ALA A 1 192 ? 20.744 -1.107 -14.555 1.00 9.61 192 ALA A N 1
ATOM 1556 C CA . ALA A 1 192 ? 21.970 -0.754 -13.808 1.00 11.47 192 ALA A CA 1
ATOM 1557 C C . ALA A 1 192 ? 21.650 -0.306 -12.385 1.00 13.10 192 ALA A C 1
ATOM 1558 O O . ALA A 1 192 ? 22.511 -0.417 -11.504 1.00 13.66 192 ALA A O 1
ATOM 1560 N N . GLU A 1 193 ? 20.442 0.230 -12.145 1.00 10.52 193 GLU A N 1
ATOM 1561 C CA . GLU A 1 193 ? 19.999 0.599 -10.823 1.00 10.66 193 GLU A CA 1
ATOM 1562 C C . GLU A 1 193 ? 19.554 -0.594 -9.984 1.00 12.18 193 GLU A C 1
ATOM 1563 O O . GLU A 1 193 ? 19.359 -0.435 -8.782 1.00 14.11 193 GLU A O 1
ATOM 1569 N N . GLY A 1 194 ? 19.358 -1.767 -10.553 1.00 10.72 194 GLY A N 1
ATOM 1570 C CA . GLY A 1 194 ? 18.901 -2.896 -9.773 1.00 13.46 194 GLY A CA 1
ATOM 1571 C C . GLY A 1 194 ? 17.409 -2.904 -9.593 1.00 14.56 194 GLY A C 1
ATOM 1572 O O . GLY A 1 194 ? 16.914 -3.594 -8.696 1.00 15.89 194 GLY A O 1
ATOM 1573 N N . MET A 1 195 ? 16.670 -2.161 -10.414 1.00 12.68 195 MET A N 1
ATOM 1574 C CA . MET A 1 195 ? 15.224 -2.233 -10.328 1.00 13.05 195 MET A CA 1
ATOM 1575 C C . MET A 1 195 ? 14.692 -3.235 -11.330 1.00 10.90 195 MET A C 1
ATOM 1576 O O . MET A 1 195 ? 15.336 -3.519 -12.328 1.00 13.60 195 MET A O 1
ATOM 1581 N N . CYS A 1 196 ? 13.484 -3.745 -11.100 1.00 10.94 196 CYS A N 1
ATOM 1582 C CA A CYS A 1 196 ? 12.811 -4.557 -12.103 0.54 11.77 196 CYS A CA 1
ATOM 1583 C CA B CYS A 1 196 ? 12.852 -4.555 -12.134 0.46 11.76 196 CYS A CA 1
ATOM 1584 C C . CYS A 1 196 ? 12.423 -3.661 -13.274 1.00 11.89 196 CYS A C 1
ATOM 1585 O O . CYS A 1 196 ? 11.904 -2.565 -13.057 1.00 12.13 196 CYS A O 1
ATOM 1590 N N . ALA A 1 197 ? 12.675 -4.115 -14.508 1.00 11.46 197 ALA A N 1
ATOM 1591 C CA . ALA A 1 197 ? 12.274 -3.377 -15.691 1.00 11.69 197 ALA A CA 1
ATOM 1592 C C . ALA A 1 197 ? 10.991 -3.963 -16.231 1.00 9.03 197 ALA A C 1
ATOM 1593 O O . ALA A 1 197 ? 10.915 -5.157 -16.483 1.00 12.30 197 ALA A O 1
ATOM 1595 N N . CYS A 1 198 ? 10.018 -3.100 -16.413 1.00 8.85 198 CYS A N 1
ATOM 1596 C CA . CYS A 1 198 ? 8.731 -3.473 -16.963 1.00 7.28 198 CYS A CA 1
ATOM 1597 C C . CYS A 1 198 ? 8.590 -2.771 -18.288 1.00 9.03 198 CYS A C 1
ATOM 1598 O O . CYS A 1 198 ? 8.565 -1.536 -18.326 1.00 8.93 198 CYS A O 1
ATOM 1601 N N . SER A 1 199 ? 8.567 -3.529 -19.374 1.00 8.57 199 SER A N 1
ATOM 1602 C CA . SER A 1 199 ? 8.599 -2.935 -20.701 1.00 7.55 199 SER A CA 1
ATOM 1603 C C . SER A 1 199 ? 7.907 -3.851 -21.689 1.00 7.74 199 SER A C 1
ATOM 1604 O O . SER A 1 199 ? 8.247 -5.038 -21.788 1.00 9.14 199 SER A O 1
ATOM 1607 N N . GLY A 1 200 ? 6.909 -3.315 -22.398 1.00 9.53 200 GLY A N 1
ATOM 1608 C CA . GLY A 1 200 ? 6.235 -4.014 -23.477 1.00 9.33 200 GLY A CA 1
ATOM 1609 C C . GLY A 1 200 ? 5.813 -3.011 -24.502 1.00 6.85 200 GLY A C 1
ATOM 1610 O O . GLY A 1 200 ? 6.591 -2.150 -24.918 1.00 9.61 200 GLY A O 1
ATOM 1611 N N . GLY A 1 201 ? 4.565 -3.111 -24.959 1.00 9.48 201 GLY A N 1
ATOM 1612 C CA . GLY A 1 201 ? 4.150 -2.161 -25.966 1.00 10.69 201 GLY A CA 1
ATOM 1613 C C . GLY A 1 201 ? 2.712 -2.415 -26.340 1.00 8.98 201 GLY A C 1
ATOM 1614 O O . GLY A 1 201 ? 1.937 -2.955 -25.542 1.00 9.82 201 GLY A O 1
ATOM 1615 N N . ILE A 1 202 ? 2.365 -1.974 -27.547 1.00 9.04 202 ILE A N 1
ATOM 1616 C CA . ILE A 1 202 ? 0.993 -1.950 -28.035 1.00 8.42 202 ILE A CA 1
ATOM 1617 C C . ILE A 1 202 ? 0.946 -2.702 -29.350 1.00 9.31 202 ILE A C 1
ATOM 1618 O O . ILE A 1 202 ? 1.686 -2.376 -30.276 1.00 13.06 202 ILE A O 1
ATOM 1623 N N . ILE A 1 203 ? 0.087 -3.678 -29.431 1.00 9.09 203 ILE A N 1
ATOM 1624 C CA . ILE A 1 203 ? -0.153 -4.413 -30.656 1.00 9.03 203 ILE A CA 1
ATOM 1625 C C . ILE A 1 203 ? -1.467 -3.961 -31.272 1.00 9.76 203 ILE A C 1
ATOM 1626 O O . ILE A 1 203 ? -2.388 -3.501 -30.567 1.00 11.28 203 ILE A O 1
ATOM 1631 N N . GLY A 1 204 ? -1.561 -4.114 -32.588 1.00 10.44 204 GLY A N 1
ATOM 1632 C CA . GLY A 1 204 ? -2.717 -3.644 -33.326 1.00 9.70 204 GLY A CA 1
ATOM 1633 C C . GLY A 1 204 ? -2.609 -2.234 -33.835 1.00 11.25 204 GLY A C 1
ATOM 1634 O O . GLY A 1 204 ? -3.647 -1.675 -34.210 1.00 13.52 204 GLY A O 1
ATOM 1635 N N . MET A 1 205 ? -1.398 -1.648 -33.876 1.00 11.57 205 MET A N 1
ATOM 1636 C CA . MET A 1 205 ? -1.297 -0.268 -34.315 1.00 12.47 205 MET A CA 1
ATOM 1637 C C . MET A 1 205 ? -0.913 -0.212 -35.799 1.00 11.25 205 MET A C 1
ATOM 1638 O O . MET A 1 205 ? -0.546 0.861 -36.298 1.00 13.79 205 MET A O 1
ATOM 1643 N N . GLY A 1 206 ? -0.905 -1.335 -36.502 1.00 10.77 206 GLY A N 1
ATOM 1644 C CA . GLY A 1 206 ? -0.472 -1.405 -37.887 1.00 12.31 206 GLY A CA 1
ATOM 1645 C C . GLY A 1 206 ? 0.897 -2.052 -38.043 1.00 11.28 206 GLY A C 1
ATOM 1646 O O . GLY A 1 206 ? 1.360 -2.245 -39.187 1.00 14.59 206 GLY A O 1
ATOM 1647 N N . GLU A 1 207 ? 1.586 -2.343 -36.949 1.00 11.03 207 GLU A N 1
ATOM 1648 C CA . GLU A 1 207 ? 2.852 -3.068 -37.058 1.00 12.21 207 GLU A CA 1
ATOM 1649 C C . GLU A 1 207 ? 2.561 -4.473 -37.628 1.00 11.38 207 GLU A C 1
ATOM 1650 O O . GLU A 1 207 ? 1.444 -5.007 -37.528 1.00 12.86 207 GLU A O 1
ATOM 1656 N N . THR A 1 208 ? 3.563 -5.069 -38.243 1.00 11.08 208 THR A N 1
ATOM 1657 C CA . THR A 1 208 ? 3.419 -6.417 -38.815 1.00 10.46 208 THR A CA 1
ATOM 1658 C C . THR A 1 208 ? 3.613 -7.502 -37.751 1.00 9.21 208 THR A C 1
ATOM 1659 O O . THR A 1 208 ? 4.070 -7.248 -36.617 1.00 10.96 208 THR A O 1
ATOM 1663 N N . TRP A 1 209 ? 3.323 -8.751 -38.135 1.00 10.94 209 TRP A N 1
ATOM 1664 C CA . TRP A 1 209 ? 3.665 -9.873 -37.277 1.00 9.74 209 TRP A CA 1
ATOM 1665 C C . TRP A 1 209 ? 5.140 -9.905 -36.987 1.00 10.44 209 TRP A C 1
ATOM 1666 O O . TRP A 1 209 ? 5.543 -10.180 -35.870 1.00 11.01 209 TRP A O 1
ATOM 1677 N N . GLU A 1 210 ? 5.961 -9.642 -37.991 1.00 10.96 210 GLU A N 1
ATOM 1678 C CA . GLU A 1 210 ? 7.400 -9.645 -37.778 1.00 11.70 210 GLU A CA 1
ATOM 1679 C C . GLU A 1 210 ? 7.844 -8.557 -36.805 1.00 10.48 210 GLU A C 1
ATOM 1680 O O . GLU A 1 210 ? 8.762 -8.781 -36.015 1.00 10.93 210 GLU A O 1
ATOM 1686 N N . ASP A 1 211 ? 7.198 -7.399 -36.800 1.00 10.52 211 ASP A N 1
ATOM 1687 C CA . ASP A 1 211 ? 7.480 -6.386 -35.785 1.00 9.96 211 ASP A CA 1
ATOM 1688 C C . ASP A 1 211 ? 7.180 -6.905 -34.383 1.00 9.01 211 ASP A C 1
ATOM 1689 O O . ASP A 1 211 ? 7.935 -6.620 -33.439 1.00 9.68 211 ASP A O 1
ATOM 1694 N N . ARG A 1 212 ? 6.073 -7.642 -34.232 1.00 10.02 212 ARG A N 1
ATOM 1695 C CA . ARG A 1 212 ? 5.730 -8.184 -32.904 1.00 9.56 212 ARG A CA 1
ATOM 1696 C C . ARG A 1 212 ? 6.790 -9.187 -32.441 1.00 11.04 212 ARG A C 1
ATOM 1697 O O . ARG A 1 212 ? 7.207 -9.182 -31.270 1.00 11.31 212 ARG A O 1
ATOM 1705 N N . LEU A 1 213 ? 7.258 -10.036 -33.353 1.00 9.46 213 LEU A N 1
ATOM 1706 C CA . LEU A 1 213 ? 8.342 -10.940 -33.006 1.00 9.20 213 LEU A CA 1
ATOM 1707 C C . LEU A 1 213 ? 9.592 -10.184 -32.637 1.00 9.25 213 LEU A C 1
ATOM 1708 O O . LEU A 1 213 ? 10.283 -10.546 -31.692 1.00 10.22 213 LEU A O 1
ATOM 1713 N N . ASP A 1 214 ? 9.895 -9.107 -33.361 1.00 10.43 214 ASP A N 1
ATOM 1714 C CA . ASP A 1 214 ? 11.108 -8.358 -33.052 1.00 10.03 214 ASP A CA 1
ATOM 1715 C C . ASP A 1 214 ? 11.012 -7.683 -31.705 1.00 9.82 214 ASP A C 1
ATOM 1716 O O . ASP A 1 214 ? 12.007 -7.580 -30.981 1.00 10.52 214 ASP A O 1
ATOM 1721 N N . MET A 1 215 ? 9.827 -7.204 -31.335 1.00 8.77 215 MET A N 1
ATOM 1722 C CA . MET A 1 215 ? 9.637 -6.684 -29.973 1.00 10.19 215 MET A CA 1
ATOM 1723 C C . MET A 1 215 ? 9.941 -7.741 -28.925 1.00 7.91 215 MET A C 1
ATOM 1724 O O . MET A 1 215 ? 10.662 -7.506 -27.951 1.00 9.46 215 MET A O 1
ATOM 1729 N N . ALA A 1 216 ? 9.388 -8.937 -29.119 1.00 9.88 216 ALA A N 1
ATOM 1730 C CA . ALA A 1 216 ? 9.591 -10.022 -28.154 1.00 9.93 216 ALA A CA 1
ATOM 1731 C C . ALA A 1 216 ? 11.062 -10.381 -28.005 1.00 9.22 216 ALA A C 1
ATOM 1732 O O . ALA A 1 216 ? 11.562 -10.524 -26.876 1.00 9.95 216 ALA A O 1
ATOM 1734 N N . ILE A 1 217 ? 11.785 -10.469 -29.132 1.00 9.19 217 ILE A N 1
ATOM 1735 C CA A ILE A 1 217 ? 13.170 -10.882 -29.009 0.48 10.47 217 ILE A CA 1
ATOM 1736 C CA B ILE A 1 217 ? 13.184 -10.861 -29.060 0.00 10.52 217 ILE A CA 1
ATOM 1737 C CA C ILE A 1 217 ? 13.200 -10.832 -29.119 0.52 10.52 217 ILE A CA 1
ATOM 1738 C C . ILE A 1 217 ? 14.023 -9.731 -28.484 1.00 11.01 217 ILE A C 1
ATOM 1739 O O . ILE A 1 217 ? 14.988 -9.974 -27.731 1.00 11.13 217 ILE A O 1
ATOM 1752 N N . SER A 1 218 ? 13.684 -8.494 -28.802 1.00 9.59 218 SER A N 1
ATOM 1753 C CA . SER A 1 218 ? 14.438 -7.370 -28.284 1.00 10.34 218 SER A CA 1
ATOM 1754 C C . SER A 1 218 ? 14.321 -7.242 -26.767 1.00 10.55 218 SER A C 1
ATOM 1755 O O . SER A 1 218 ? 15.319 -6.953 -26.063 1.00 11.54 218 SER A O 1
ATOM 1758 N N . LEU A 1 219 ? 13.126 -7.475 -26.233 1.00 10.13 219 LEU A N 1
ATOM 1759 C CA . LEU A 1 219 ? 12.934 -7.457 -24.793 1.00 10.76 219 LEU A CA 1
ATOM 1760 C C . LEU A 1 219 ? 13.651 -8.633 -24.137 1.00 10.23 219 LEU A C 1
ATOM 1761 O O . LEU A 1 219 ? 14.255 -8.499 -23.063 1.00 11.11 219 LEU A O 1
ATOM 1766 N N . ALA A 1 220 ? 13.627 -9.806 -24.797 1.00 10.06 220 ALA A N 1
ATOM 1767 C CA . ALA A 1 220 ? 14.389 -10.954 -24.279 1.00 11.13 220 ALA A CA 1
ATOM 1768 C C . ALA A 1 220 ? 15.876 -10.662 -24.178 1.00 11.50 220 ALA A C 1
ATOM 1769 O O . ALA A 1 220 ? 16.488 -11.026 -23.169 1.00 11.67 220 ALA A O 1
ATOM 1771 N N . GLU A 1 221 ? 16.453 -9.992 -25.185 1.00 11.17 221 GLU A N 1
ATOM 1772 C CA . GLU A 1 221 ? 17.867 -9.665 -25.161 1.00 11.60 221 GLU A CA 1
ATOM 1773 C C . GLU A 1 221 ? 18.205 -8.758 -23.997 1.00 12.54 221 GLU A C 1
ATOM 1774 O O . GLU A 1 221 ? 19.309 -8.850 -23.447 1.00 14.98 221 GLU A O 1
ATOM 1780 N N . LEU A 1 222 ? 17.276 -7.894 -23.597 1.00 11.41 222 LEU A N 1
ATOM 1781 C CA . LEU A 1 222 ? 17.484 -7.000 -22.479 1.00 12.35 222 LEU A CA 1
ATOM 1782 C C . LEU A 1 222 ? 17.224 -7.678 -21.148 1.00 11.64 222 LEU A C 1
ATOM 1783 O O . LEU A 1 222 ? 17.569 -7.100 -20.118 1.00 16.70 222 LEU A O 1
ATOM 1788 N N . GLY A 1 223 ? 16.670 -8.875 -21.126 1.00 12.02 223 GLY A N 1
ATOM 1789 C CA . GLY A 1 223 ? 16.340 -9.523 -19.868 1.00 13.35 223 GLY A CA 1
ATOM 1790 C C . GLY A 1 223 ? 15.167 -8.875 -19.165 1.00 11.88 223 GLY A C 1
ATOM 1791 O O . GLY A 1 223 ? 15.125 -8.858 -17.933 1.00 14.47 223 GLY A O 1
ATOM 1792 N N . ILE A 1 224 ? 14.201 -8.333 -19.904 1.00 12.24 224 ILE A N 1
ATOM 1793 C CA . ILE A 1 224 ? 13.105 -7.617 -19.256 1.00 11.67 224 ILE A CA 1
ATOM 1794 C C . ILE A 1 224 ? 12.296 -8.558 -18.377 1.00 10.98 224 ILE A C 1
ATOM 1795 O O . ILE A 1 224 ? 12.001 -9.688 -18.773 1.00 13.63 224 ILE A O 1
ATOM 1800 N N . ASP A 1 225 ? 11.933 -8.092 -17.201 1.00 10.87 225 ASP A N 1
ATOM 1801 C CA . ASP A 1 225 ? 11.311 -8.931 -16.196 1.00 14.32 225 ASP A CA 1
ATOM 1802 C C . ASP A 1 225 ? 9.791 -9.054 -16.316 1.00 10.70 225 ASP A C 1
ATOM 1803 O O . ASP A 1 225 ? 9.201 -10.075 -15.942 1.00 11.61 225 ASP A O 1
ATOM 1808 N N . SER A 1 226 ? 9.150 -7.999 -16.791 1.00 10.28 226 SER A N 1
ATOM 1809 C CA . SER A 1 226 ? 7.704 -7.890 -16.860 1.00 10.09 226 SER A CA 1
ATOM 1810 C C . SER A 1 226 ? 7.395 -7.248 -18.184 1.00 8.93 226 SER A C 1
ATOM 1811 O O . SER A 1 226 ? 7.990 -6.210 -18.493 1.00 8.72 226 SER A O 1
ATOM 1814 N N . ILE A 1 227 ? 6.464 -7.833 -18.948 1.00 8.63 227 ILE A N 1
ATOM 1815 C CA . ILE A 1 227 ? 6.199 -7.386 -20.315 1.00 7.99 227 ILE A CA 1
ATOM 1816 C C . ILE A 1 227 ? 4.710 -7.159 -20.479 1.00 8.78 227 ILE A C 1
ATOM 1817 O O . ILE A 1 227 ? 3.982 -8.126 -20.708 1.00 8.46 227 ILE A O 1
ATOM 1822 N N . PRO A 1 228 ? 4.229 -5.931 -20.335 1.00 8.10 228 PRO A N 1
ATOM 1823 C CA . PRO A 1 228 ? 2.808 -5.625 -20.615 1.00 8.20 228 PRO A CA 1
ATOM 1824 C C . PRO A 1 228 ? 2.526 -5.636 -22.110 1.00 9.03 228 PRO A C 1
ATOM 1825 O O . PRO A 1 228 ? 3.150 -4.871 -22.875 1.00 12.45 228 PRO A O 1
ATOM 1829 N N . ILE A 1 229 ? 1.577 -6.469 -22.520 1.00 9.35 229 ILE A N 1
ATOM 1830 C CA . ILE A 1 229 ? 1.116 -6.550 -23.904 1.00 10.01 229 ILE A CA 1
ATOM 1831 C C . ILE A 1 229 ? -0.219 -5.826 -23.940 1.00 10.93 229 ILE A C 1
ATOM 1832 O O . ILE A 1 229 ? -1.241 -6.348 -23.514 1.00 12.28 229 ILE A O 1
ATOM 1837 N N . ASN A 1 230 ? -0.186 -4.602 -24.412 1.00 8.80 230 ASN A N 1
ATOM 1838 C CA . ASN A 1 230 ? -1.408 -3.812 -24.555 1.00 7.44 230 ASN A CA 1
ATOM 1839 C C . ASN A 1 230 ? -1.975 -4.049 -25.933 1.00 9.30 230 ASN A C 1
ATOM 1840 O O . ASN A 1 230 ? -1.236 -3.992 -26.905 1.00 10.35 230 ASN A O 1
ATOM 1845 N N . ALA A 1 231 ? -3.289 -4.320 -26.048 1.00 9.53 231 ALA A N 1
ATOM 1846 C CA . ALA A 1 231 ? -3.917 -4.239 -27.352 1.00 8.92 231 ALA A CA 1
ATOM 1847 C C . ALA A 1 231 ? -4.415 -2.812 -27.526 1.00 9.87 231 ALA A C 1
ATOM 1848 O O . ALA A 1 231 ? -4.875 -2.188 -26.563 1.00 10.55 231 ALA A O 1
ATOM 1850 N N . LEU A 1 232 ? -4.282 -2.283 -28.733 1.00 9.18 232 LEU A N 1
ATOM 1851 C CA . LEU A 1 232 ? -4.665 -0.887 -28.958 1.00 8.26 232 LEU A CA 1
ATOM 1852 C C . LEU A 1 232 ? -6.116 -0.655 -28.565 1.00 9.98 232 LEU A C 1
ATOM 1853 O O . LEU A 1 232 ? -7.012 -1.386 -28.989 1.00 10.86 232 LEU A O 1
ATOM 1858 N N . MET A 1 233 ? -6.314 0.382 -27.770 1.00 10.12 233 MET A N 1
ATOM 1859 C CA A MET A 1 233 ? -7.632 0.954 -27.545 0.77 10.90 233 MET A CA 1
ATOM 1860 C CA B MET A 1 233 ? -7.626 0.965 -27.536 0.23 10.95 233 MET A CA 1
ATOM 1861 C C . MET A 1 233 ? -7.695 2.199 -28.423 1.00 9.76 233 MET A C 1
ATOM 1862 O O . MET A 1 233 ? -7.118 3.222 -28.077 1.00 11.60 233 MET A O 1
ATOM 1871 N N . PRO A 1 234 ? -8.360 2.166 -29.554 1.00 10.18 234 PRO A N 1
ATOM 1872 C CA . PRO A 1 234 ? -8.298 3.356 -30.442 1.00 11.71 234 PRO A CA 1
ATOM 1873 C C . PRO A 1 234 ? -9.008 4.532 -29.798 1.00 11.20 234 PRO A C 1
ATOM 1874 O O . PRO A 1 234 ? -10.165 4.410 -29.376 1.00 13.17 234 PRO A O 1
ATOM 1878 N N . ILE A 1 235 ? -8.309 5.651 -29.664 1.00 10.15 235 ILE A N 1
ATOM 1879 C CA . ILE A 1 235 ? -8.827 6.793 -28.909 1.00 12.52 235 ILE A CA 1
ATOM 1880 C C . ILE A 1 235 ? -9.431 7.796 -29.886 1.00 10.80 235 ILE A C 1
ATOM 1881 O O . ILE A 1 235 ? -8.706 8.288 -30.759 1.00 11.68 235 ILE A O 1
ATOM 1886 N N . PRO A 1 236 ? -10.692 8.181 -29.732 1.00 12.51 236 PRO A N 1
ATOM 1887 C CA . PRO A 1 236 ? -11.240 9.249 -30.590 1.00 11.93 236 PRO A CA 1
ATOM 1888 C C . PRO A 1 236 ? -10.427 10.543 -30.505 1.00 12.34 236 PRO A C 1
ATOM 1889 O O . PRO A 1 236 ? -10.025 10.999 -29.432 1.00 12.50 236 PRO A O 1
ATOM 1893 N N . GLY A 1 237 ? -10.118 11.088 -31.663 1.00 10.19 237 GLY A N 1
ATOM 1894 C CA . GLY A 1 237 ? -9.348 12.270 -31.781 1.00 12.67 237 GLY A CA 1
ATOM 1895 C C . GLY A 1 237 ? -7.871 12.047 -31.999 1.00 13.01 237 GLY A C 1
ATOM 1896 O O . GLY A 1 237 ? -7.150 13.007 -32.248 1.00 15.37 237 GLY A O 1
ATOM 1897 N N . THR A 1 238 ? -7.387 10.820 -31.915 1.00 11.60 238 THR A N 1
ATOM 1898 C CA . THR A 1 238 ? -5.997 10.513 -32.224 1.00 11.11 238 THR A CA 1
ATOM 1899 C C . THR A 1 238 ? -5.893 9.964 -33.630 1.00 11.31 238 THR A C 1
ATOM 1900 O O . THR A 1 238 ? -6.883 9.494 -34.205 1.00 12.12 238 THR A O 1
ATOM 1904 N N . PRO A 1 239 ? -4.692 9.953 -34.209 1.00 10.75 239 PRO A N 1
ATOM 1905 C CA . PRO A 1 239 ? -4.550 9.428 -35.574 1.00 11.37 239 PRO A CA 1
ATOM 1906 C C . PRO A 1 239 ? -5.002 7.998 -35.747 1.00 11.22 239 PRO A C 1
ATOM 1907 O O . PRO A 1 239 ? -5.330 7.585 -36.870 1.00 12.58 239 PRO A O 1
ATOM 1911 N N . LEU A 1 240 ? -4.965 7.206 -34.681 1.00 9.76 240 LEU A N 1
ATOM 1912 C CA . LEU A 1 240 ? -5.291 5.786 -34.767 1.00 11.84 240 LEU A CA 1
ATOM 1913 C C . LEU A 1 240 ? -6.746 5.478 -34.408 1.00 10.11 240 LEU A C 1
ATOM 1914 O O . LEU A 1 240 ? -7.091 4.294 -34.276 1.00 11.18 240 LEU A O 1
ATOM 1919 N N . GLU A 1 241 ? -7.599 6.505 -34.313 1.00 10.93 241 GLU A N 1
ATOM 1920 C CA A GLU A 1 241 ? -8.957 6.301 -33.823 0.53 11.92 241 GLU A CA 1
ATOM 1921 C CA B GLU A 1 241 ? -8.983 6.355 -33.869 0.47 11.92 241 GLU A CA 1
ATOM 1922 C C . GLU A 1 241 ? -9.751 5.296 -34.643 1.00 11.07 241 GLU A C 1
ATOM 1923 O O . GLU A 1 241 ? -10.636 4.635 -34.088 1.00 13.64 241 GLU A O 1
ATOM 1934 N N . HIS A 1 242 ? -9.466 5.135 -35.935 1.00 11.48 242 HIS A N 1
ATOM 1935 C CA . HIS A 1 242 ? -10.297 4.290 -36.783 1.00 11.21 242 HIS A CA 1
ATOM 1936 C C . HIS A 1 242 ? -9.632 2.974 -37.129 1.00 11.13 242 HIS A C 1
ATOM 1937 O O . HIS A 1 242 ? -10.165 2.244 -37.966 1.00 12.93 242 HIS A O 1
ATOM 1944 N N . LEU A 1 243 ? -8.520 2.612 -36.487 1.00 11.71 243 LEU A N 1
ATOM 1945 C CA . LEU A 1 243 ? -7.946 1.302 -36.755 1.00 11.17 243 LEU A CA 1
ATOM 1946 C C . LEU A 1 243 ? -8.867 0.217 -36.215 1.00 13.13 243 LEU A C 1
ATOM 1947 O O . LEU A 1 243 ? -9.473 0.376 -35.152 1.00 12.62 243 LEU A O 1
ATOM 1952 N N . PRO A 1 244 ? -9.003 -0.894 -36.922 1.00 13.00 244 PRO A N 1
ATOM 1953 C CA . PRO A 1 244 ? -9.821 -1.997 -36.384 1.00 13.05 244 PRO A CA 1
ATOM 1954 C C . PRO A 1 244 ? -9.156 -2.603 -35.157 1.00 13.18 244 PRO A C 1
ATOM 1955 O O . PRO A 1 244 ? -7.936 -2.729 -35.077 1.00 14.35 244 PRO A O 1
ATOM 1959 N N . GLU A 1 245 ? -9.980 -2.981 -34.198 1.00 13.43 245 GLU A N 1
ATOM 1960 C CA . GLU A 1 245 ? -9.517 -3.668 -32.999 1.00 12.90 245 GLU A CA 1
ATOM 1961 C C . GLU A 1 245 ? -9.043 -5.075 -33.341 1.00 13.96 245 GLU A C 1
ATOM 1962 O O . GLU A 1 245 ? -9.504 -5.705 -34.291 1.00 14.96 245 GLU A O 1
ATOM 1968 N N . LEU A 1 246 ? -8.068 -5.557 -32.586 1.00 12.61 246 LEU A N 1
ATOM 1969 C CA . LEU A 1 246 ? -7.543 -6.893 -32.823 1.00 13.20 246 LEU A CA 1
ATOM 1970 C C . LEU A 1 246 ? -8.522 -7.978 -32.393 1.00 13.43 246 LEU A C 1
ATOM 1971 O O . LEU A 1 246 ? -9.346 -7.796 -31.484 1.00 15.13 246 LEU A O 1
ATOM 1976 N N . SER A 1 247 ? -8.466 -9.107 -33.111 1.00 13.35 247 SER A N 1
ATOM 1977 C CA . SER A 1 247 ? -9.226 -10.299 -32.743 1.00 13.78 247 SER A CA 1
ATOM 1978 C C . SER A 1 247 ? -8.529 -11.036 -31.598 1.00 12.73 247 SER A C 1
ATOM 1979 O O . SER A 1 247 ? -7.305 -10.901 -31.368 1.00 12.84 247 SER A O 1
ATOM 1982 N N . GLU A 1 248 ? -9.326 -11.813 -30.864 1.00 13.12 248 GLU A N 1
ATOM 1983 C CA . GLU A 1 248 ? -8.788 -12.664 -29.810 1.00 13.64 248 GLU A CA 1
ATOM 1984 C C . GLU A 1 248 ? -7.715 -13.614 -30.324 1.00 12.64 248 GLU A C 1
ATOM 1985 O O . GLU A 1 248 ? -6.650 -13.708 -29.678 1.00 12.19 248 GLU A O 1
ATOM 1991 N N . PRO A 1 249 ? -7.884 -14.310 -31.448 1.00 13.72 249 PRO A N 1
ATOM 1992 C CA . PRO A 1 249 ? -6.806 -15.208 -31.905 1.00 12.13 249 PRO A CA 1
ATOM 1993 C C . PRO A 1 249 ? -5.500 -14.474 -32.151 1.00 11.56 249 PRO A C 1
ATOM 1994 O O . PRO A 1 249 ? -4.427 -15.016 -31.846 1.00 12.89 249 PRO A O 1
ATOM 1998 N N . ASP A 1 250 ? -5.537 -13.260 -32.666 1.00 11.82 250 ASP A N 1
ATOM 1999 C CA . ASP A 1 250 ? -4.299 -12.520 -32.911 1.00 13.30 250 ASP A CA 1
ATOM 2000 C C . ASP A 1 250 ? -3.610 -12.087 -31.611 1.00 10.73 250 ASP A C 1
ATOM 2001 O O . ASP A 1 250 ? -2.376 -12.188 -31.484 1.00 12.47 250 ASP A O 1
ATOM 2006 N N . ILE A 1 251 ? -4.390 -11.702 -30.612 1.00 9.71 251 ILE A N 1
ATOM 2007 C CA . ILE A 1 251 ? -3.807 -11.375 -29.306 1.00 9.76 251 ILE A CA 1
ATOM 2008 C C . ILE A 1 251 ? -3.229 -12.627 -28.668 1.00 10.61 251 ILE A C 1
ATOM 2009 O O . ILE A 1 2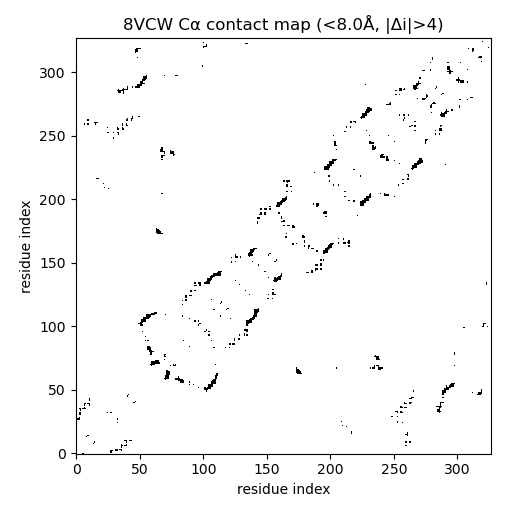51 ? -2.129 -12.590 -28.122 1.00 9.46 251 ILE A O 1
ATOM 2014 N N . LEU A 1 252 ? -3.965 -13.724 -28.693 1.00 8.78 252 LEU A N 1
ATOM 2015 C CA . LEU A 1 252 ? -3.501 -14.959 -28.057 1.00 9.25 252 LEU A CA 1
ATOM 2016 C C . LEU A 1 252 ? -2.222 -15.455 -28.716 1.00 10.44 252 LEU A C 1
ATOM 2017 O O . LEU A 1 252 ? -1.300 -15.861 -28.013 1.00 9.61 252 LEU A O 1
ATOM 2022 N N . ARG A 1 253 ? -2.123 -15.391 -30.047 1.00 10.17 253 ARG A N 1
ATOM 2023 C CA . ARG A 1 253 ? -0.893 -15.834 -30.700 1.00 7.96 253 ARG A CA 1
ATOM 2024 C C . ARG A 1 253 ? 0.294 -15.020 -30.205 1.00 8.85 253 ARG A C 1
ATOM 2025 O O . ARG A 1 253 ? 1.388 -15.552 -29.916 1.00 9.29 253 ARG A O 1
ATOM 2033 N N . THR A 1 254 ? 0.070 -13.706 -30.058 1.00 9.90 254 THR A N 1
ATOM 2034 C CA . THR A 1 254 ? 1.112 -12.806 -29.612 1.00 8.40 254 THR A CA 1
ATOM 2035 C C . THR A 1 254 ? 1.527 -13.103 -28.181 1.00 8.20 254 THR A C 1
ATOM 2036 O O . THR A 1 254 ? 2.723 -13.238 -27.897 1.00 9.69 254 THR A O 1
ATOM 2040 N N . ILE A 1 255 ? 0.573 -13.247 -27.282 1.00 8.49 255 ILE A N 1
ATOM 2041 C CA . ILE A 1 255 ? 0.889 -13.600 -25.910 1.00 9.53 255 ILE A CA 1
ATOM 2042 C C . ILE A 1 255 ? 1.694 -14.884 -25.870 1.00 8.03 255 ILE A C 1
ATOM 2043 O O . ILE A 1 255 ? 2.731 -14.997 -25.173 1.00 9.39 255 ILE A O 1
ATOM 2048 N N . ALA A 1 256 ? 1.269 -15.873 -26.639 1.00 8.71 256 ALA A N 1
ATOM 2049 C CA . ALA A 1 256 ? 1.933 -17.171 -26.579 1.00 7.95 256 ALA A CA 1
ATOM 2050 C C . ALA A 1 256 ? 3.364 -17.083 -27.078 1.00 8.11 256 ALA A C 1
ATOM 2051 O O . ALA A 1 256 ? 4.272 -17.609 -26.424 1.00 8.73 256 ALA A O 1
ATOM 2053 N N . PHE A 1 257 ? 3.616 -16.452 -28.243 1.00 8.44 257 PHE A N 1
ATOM 2054 C CA . PHE A 1 257 ? 5.023 -16.408 -28.648 1.00 7.98 257 PHE A CA 1
ATOM 2055 C C . PHE A 1 257 ? 5.857 -15.501 -27.776 1.00 8.71 257 PHE A C 1
ATOM 2056 O O . PHE A 1 257 ? 7.041 -15.746 -27.632 1.00 9.24 257 PHE A O 1
ATOM 2064 N N . PHE A 1 258 ? 5.248 -14.470 -27.151 1.00 8.42 258 PHE A N 1
ATOM 2065 C CA . PHE A 1 258 ? 6.038 -13.683 -26.207 1.00 7.92 258 PHE A CA 1
ATOM 2066 C C . PHE A 1 258 ? 6.482 -14.568 -25.051 1.00 8.95 258 PHE A C 1
ATOM 2067 O O . PHE A 1 258 ? 7.599 -14.380 -24.538 1.00 9.06 258 PHE A O 1
ATOM 2075 N N . ARG A 1 259 ? 5.630 -15.525 -24.630 1.00 9.05 259 ARG A N 1
ATOM 2076 C CA . ARG A 1 259 ? 5.979 -16.484 -23.574 1.00 7.97 259 ARG A CA 1
ATOM 2077 C C . ARG A 1 259 ? 7.104 -17.408 -24.025 1.00 11.04 259 ARG A C 1
ATOM 2078 O O . ARG A 1 259 ? 8.052 -17.629 -23.270 1.00 10.55 259 ARG A O 1
ATOM 2086 N N . TYR A 1 260 ? 7.056 -17.920 -25.263 1.00 9.88 260 TYR A N 1
ATOM 2087 C CA . TYR A 1 260 ? 8.147 -18.780 -25.716 1.00 9.84 260 TYR A CA 1
ATOM 2088 C C . TYR A 1 260 ? 9.462 -18.033 -25.748 1.00 9.12 260 TYR A C 1
ATOM 2089 O O . TYR A 1 260 ? 10.512 -18.605 -25.449 1.00 10.40 260 TYR A O 1
ATOM 2098 N N . ILE A 1 261 ? 9.413 -16.749 -26.146 1.00 9.70 261 ILE A N 1
ATOM 2099 C CA . ILE A 1 261 ? 10.624 -15.962 -26.328 1.00 9.04 261 ILE A CA 1
ATOM 2100 C C . ILE A 1 261 ? 11.121 -15.362 -25.022 1.00 9.26 261 ILE A C 1
ATOM 2101 O O . ILE A 1 261 ? 12.314 -15.074 -24.881 1.00 10.59 261 ILE A O 1
ATOM 2106 N N . ASN A 1 262 ? 10.235 -15.211 -24.045 1.00 9.25 262 ASN A N 1
ATOM 2107 C CA . ASN A 1 262 ? 10.556 -14.617 -22.732 1.00 10.69 262 ASN A CA 1
ATOM 2108 C C . ASN A 1 262 ? 10.025 -15.546 -21.665 1.00 8.94 262 ASN A C 1
ATOM 2109 O O . ASN A 1 262 ? 9.129 -15.190 -20.905 1.00 10.52 262 ASN A O 1
ATOM 2114 N N . PRO A 1 263 ? 10.540 -16.781 -21.586 1.00 9.56 263 PRO A N 1
ATOM 2115 C CA . PRO A 1 263 ? 9.891 -17.802 -20.751 1.00 11.03 263 PRO A CA 1
ATOM 2116 C C . PRO A 1 263 ? 9.875 -17.473 -19.268 1.00 10.81 263 PRO A C 1
ATOM 2117 O O . PRO A 1 263 ? 8.964 -17.915 -18.576 1.00 10.65 263 PRO A O 1
ATOM 2121 N N . GLU A 1 264 ? 10.834 -16.706 -18.775 1.00 10.97 264 GLU A N 1
ATOM 2122 C CA . GLU A 1 264 ? 10.962 -16.420 -17.357 1.00 13.99 264 GLU A CA 1
ATOM 2123 C C . GLU A 1 264 ? 10.322 -15.103 -16.967 1.00 13.99 264 GLU A C 1
ATOM 2124 O O . GLU A 1 264 ? 10.305 -14.773 -15.782 1.00 13.32 264 GLU A O 1
ATOM 2130 N N . ALA A 1 265 ? 9.772 -14.360 -17.905 1.00 11.72 265 ALA A N 1
ATOM 2131 C CA . ALA A 1 265 ? 9.193 -13.059 -17.604 1.00 10.60 265 ALA A CA 1
ATOM 2132 C C . ALA A 1 265 ? 7.745 -13.207 -17.138 1.00 11.16 265 ALA A C 1
ATOM 2133 O O . ALA A 1 265 ? 7.061 -14.195 -17.417 1.00 12.16 265 ALA A O 1
ATOM 2135 N N . ASN A 1 266 ? 7.238 -12.181 -16.467 1.00 10.19 266 ASN A N 1
ATOM 2136 C CA . ASN A 1 266 ? 5.789 -12.054 -16.322 1.00 9.40 266 ASN A CA 1
ATOM 2137 C C . ASN A 1 266 ? 5.251 -11.428 -17.585 1.00 8.90 266 ASN A C 1
ATOM 2138 O O . ASN A 1 266 ? 5.354 -10.205 -17.766 1.00 12.70 266 ASN A O 1
ATOM 2143 N N . ILE A 1 267 ? 4.613 -12.205 -18.437 1.00 10.95 267 ILE A N 1
ATOM 2144 C CA . ILE A 1 267 ? 3.852 -11.707 -19.583 1.00 9.20 267 ILE A CA 1
ATOM 2145 C C . ILE A 1 267 ? 2.532 -11.216 -19.030 1.00 8.63 267 ILE A C 1
ATOM 2146 O O . ILE A 1 267 ? 1.765 -11.976 -18.431 1.00 10.83 267 ILE A O 1
ATOM 2151 N N . ARG A 1 268 ? 2.284 -9.917 -19.192 1.00 8.16 268 ARG A N 1
ATOM 2152 C CA . ARG A 1 268 ? 1.299 -9.216 -18.398 1.00 8.71 268 ARG A CA 1
ATOM 2153 C C . ARG A 1 268 ? 0.230 -8.601 -19.295 1.00 9.02 268 ARG A C 1
ATOM 2154 O O . ARG A 1 268 ? 0.546 -7.841 -20.232 1.00 9.39 268 ARG A O 1
ATOM 2162 N N . LEU A 1 269 ? -1.034 -8.959 -19.053 1.00 8.51 269 LEU A N 1
ATOM 2163 C CA . LEU A 1 269 ? -2.136 -8.320 -19.796 1.00 9.54 269 LEU A CA 1
ATOM 2164 C C . LEU A 1 269 ? -2.288 -6.875 -19.309 1.00 10.67 269 LEU A C 1
ATOM 2165 O O . LEU A 1 269 ? -1.929 -6.526 -18.184 1.00 10.80 269 LEU A O 1
ATOM 2170 N N . ALA A 1 270 ? -2.751 -6.002 -20.185 1.00 11.81 270 ALA A N 1
ATOM 2171 C CA . ALA A 1 270 ? -2.693 -4.569 -19.900 1.00 9.96 270 ALA A CA 1
ATOM 2172 C C . ALA A 1 270 ? -3.891 -3.960 -20.623 1.00 11.25 270 ALA A C 1
ATOM 2173 O O . ALA A 1 270 ? -5.010 -4.467 -20.451 1.00 11.19 270 ALA A O 1
ATOM 2175 N N . ALA A 1 271 ? -3.716 -2.912 -21.410 1.00 10.81 271 ALA A N 1
ATOM 2176 C CA . ALA A 1 271 ? -4.883 -2.314 -22.044 1.00 10.44 271 ALA A CA 1
ATOM 2177 C C . ALA A 1 271 ? -5.514 -3.265 -23.041 1.00 9.91 271 ALA A C 1
ATOM 2178 O O . ALA A 1 271 ? -4.862 -4.127 -23.622 1.00 10.39 271 ALA A O 1
ATOM 2180 N N . GLY A 1 272 ? -6.806 -3.080 -23.272 1.00 12.17 272 GLY A N 1
ATOM 2181 C CA . GLY A 1 272 ? -7.488 -3.799 -24.317 1.00 12.15 272 GLY A CA 1
ATOM 2182 C C . GLY A 1 272 ? -7.939 -5.170 -23.920 1.00 12.50 272 GLY A C 1
ATOM 2183 O O . GLY A 1 272 ? -8.301 -5.964 -24.793 1.00 13.45 272 GLY A O 1
ATOM 2184 N N . ARG A 1 273 ? -7.962 -5.476 -22.617 1.00 12.66 273 ARG A N 1
ATOM 2185 C CA . ARG A 1 273 ? -8.314 -6.809 -22.179 1.00 13.23 273 ARG A CA 1
ATOM 2186 C C . ARG A 1 273 ? -9.778 -7.120 -22.475 1.00 13.92 273 ARG A C 1
ATOM 2187 O O . ARG A 1 273 ? -10.129 -8.297 -22.620 1.00 15.57 273 ARG A O 1
ATOM 2195 N N . ALA A 1 274 ? -10.624 -6.089 -22.655 1.00 13.38 274 ALA A N 1
ATOM 2196 C CA . ALA A 1 274 ? -12.010 -6.329 -23.045 1.00 16.58 274 ALA A CA 1
ATOM 2197 C C . ALA A 1 274 ? -12.147 -7.027 -24.405 1.00 16.32 274 ALA A C 1
ATOM 2198 O O . ALA A 1 274 ? -13.208 -7.602 -24.699 1.00 18.14 274 ALA A O 1
ATOM 2200 N N . LEU A 1 275 ? -11.095 -7.033 -25.239 1.00 14.38 275 LEU A N 1
ATOM 2201 C CA . LEU A 1 275 ? -11.106 -7.719 -26.533 1.00 12.99 275 LEU A CA 1
ATOM 2202 C C . LEU A 1 275 ? -11.033 -9.227 -26.386 1.00 21.22 275 LEU A C 1
ATOM 2203 O O . LEU A 1 275 ? -11.337 -9.944 -27.346 1.00 21.21 275 LEU A O 1
ATOM 2208 N N . LEU A 1 276 ? -10.623 -9.711 -25.225 1.00 16.64 276 LEU A N 1
ATOM 2209 C CA . LEU A 1 276 ? -10.536 -11.128 -24.944 1.00 14.18 276 LEU A CA 1
ATOM 2210 C C . LEU A 1 276 ? -11.822 -11.622 -24.296 1.00 17.06 276 LEU A C 1
ATOM 2211 O O . LEU A 1 276 ? -12.479 -10.916 -23.534 1.00 21.90 276 LEU A O 1
ATOM 2216 N N . THR A 1 277 ? -12.183 -12.860 -24.582 1.00 19.38 277 THR A N 1
ATOM 2217 C CA . THR A 1 277 ? -13.396 -13.377 -23.970 1.00 22.89 277 THR A CA 1
ATOM 2218 C C . THR A 1 277 ? -13.186 -13.551 -22.461 1.00 19.22 277 THR A C 1
ATOM 2219 O O . THR A 1 277 ? -12.094 -13.879 -21.987 1.00 17.31 277 THR A O 1
ATOM 2223 N N . ASN A 1 278 ? -14.229 -13.258 -21.695 1.00 18.71 278 ASN A N 1
ATOM 2224 C CA . ASN A 1 278 ? -14.178 -13.445 -20.251 1.00 21.81 278 ASN A CA 1
ATOM 2225 C C . ASN A 1 278 ? -13.015 -12.692 -19.641 1.00 19.62 278 ASN A C 1
ATOM 2226 O O . ASN A 1 278 ? -12.307 -13.196 -18.765 1.00 21.48 278 ASN A O 1
ATOM 2231 N N . ASP A 1 279 ? -12.852 -11.458 -20.081 1.00 21.28 279 ASP A N 1
ATOM 2232 C CA . ASP A 1 279 ? -11.844 -10.547 -19.555 1.00 24.56 279 ASP A CA 1
ATOM 2233 C C . ASP A 1 279 ? -10.469 -11.190 -19.450 1.00 21.63 279 ASP A C 1
ATOM 2234 O O . ASP A 1 279 ? -9.726 -10.963 -18.486 1.00 18.70 279 ASP A O 1
ATOM 2239 N N . GLY A 1 280 ? -10.111 -11.981 -20.470 1.00 16.19 280 GLY A N 1
ATOM 2240 C CA . GLY A 1 280 ? -8.765 -12.521 -20.585 1.00 16.43 280 GLY A CA 1
ATOM 2241 C C . GLY A 1 280 ? -8.542 -13.918 -20.037 1.00 12.92 280 GLY A C 1
ATOM 2242 O O . GLY A 1 280 ? -7.415 -14.412 -20.073 1.00 14.77 280 GLY A O 1
ATOM 2243 N N . GLU A 1 281 ? -9.594 -14.593 -19.555 1.00 15.53 281 GLU A N 1
ATOM 2244 C CA . GLU A 1 281 ? -9.450 -15.957 -19.066 1.00 15.19 281 GLU A CA 1
ATOM 2245 C C . GLU A 1 281 ? -8.584 -16.849 -19.956 1.00 15.74 281 GLU A C 1
ATOM 2246 O O . GLU A 1 281 ? -7.658 -17.516 -19.476 1.00 17.27 281 GLU A O 1
ATOM 2252 N N . THR A 1 282 ? -8.858 -16.894 -21.264 1.00 15.59 282 THR A N 1
ATOM 2253 C CA A THR A 1 282 ? -8.087 -17.791 -22.132 0.70 14.59 282 THR A CA 1
ATOM 2254 C CA B THR A 1 282 ? -8.084 -17.789 -22.122 0.30 14.60 282 THR A CA 1
ATOM 2255 C C . THR A 1 282 ? -6.622 -17.366 -22.209 1.00 13.42 282 THR A C 1
ATOM 2256 O O . THR A 1 282 ? -5.747 -18.205 -22.389 1.00 15.72 282 THR A O 1
ATOM 2263 N N . ALA A 1 283 ? -6.338 -16.067 -22.108 1.00 12.63 283 ALA A N 1
ATOM 2264 C CA . ALA A 1 283 ? -4.955 -15.621 -22.165 1.00 11.41 283 ALA A CA 1
ATOM 2265 C C . ALA A 1 283 ? -4.156 -16.120 -20.995 1.00 13.33 283 ALA A C 1
ATOM 2266 O O . ALA A 1 283 ? -2.986 -16.432 -21.164 1.00 10.97 283 ALA A O 1
ATOM 2268 N N . PHE A 1 284 ? -4.773 -16.218 -19.803 1.00 10.32 284 PHE A N 1
ATOM 2269 C CA . PHE A 1 284 ? -4.075 -16.783 -18.676 1.00 10.69 284 PHE A CA 1
ATOM 2270 C C . PHE A 1 284 ? -3.777 -18.260 -18.864 1.00 9.80 284 PHE A C 1
ATOM 2271 O O . PHE A 1 284 ? -2.991 -18.816 -18.063 1.00 12.72 284 PHE A O 1
ATOM 2279 N N . LYS A 1 285 ? -4.431 -18.914 -19.834 1.00 12.34 285 LYS A N 1
ATOM 2280 C CA . LYS A 1 285 ? -4.188 -20.296 -20.203 1.00 11.89 285 LYS A CA 1
ATOM 2281 C C . LYS A 1 285 ? -3.366 -20.401 -21.480 1.00 11.03 285 LYS A C 1
ATOM 2282 O O . LYS A 1 285 ? -3.300 -21.470 -22.078 1.00 14.70 285 LYS A O 1
ATOM 2288 N N . ALA A 1 286 ? -2.746 -19.312 -21.926 1.00 10.86 286 ALA A N 1
ATOM 2289 C CA . ALA A 1 286 ? -1.995 -19.267 -23.169 1.00 11.05 286 ALA A CA 1
ATOM 2290 C C . ALA A 1 286 ? -0.691 -18.523 -23.018 1.00 11.10 286 ALA A C 1
ATOM 2291 O O . ALA A 1 286 ? -0.116 -18.090 -24.012 1.00 11.69 286 ALA A O 1
ATOM 2293 N N . GLY A 1 287 ? -0.175 -18.403 -21.799 1.00 9.92 287 GLY A N 1
ATOM 2294 C CA . GLY A 1 287 ? 1.121 -17.837 -21.572 1.00 9.73 287 GLY A CA 1
ATOM 2295 C C . GLY A 1 287 ? 1.123 -16.629 -20.651 1.00 8.48 287 GLY A C 1
ATOM 2296 O O . GLY A 1 287 ? 2.185 -16.293 -20.134 1.00 9.96 287 GLY A O 1
ATOM 2297 N N . ALA A 1 288 ? -0.004 -15.950 -20.415 1.00 10.35 288 ALA A N 1
ATOM 2298 C CA . ALA A 1 288 ? 0.025 -14.804 -19.513 1.00 10.27 288 ALA A CA 1
ATOM 2299 C C . ALA A 1 288 ? 0.152 -15.257 -18.066 1.00 8.82 288 ALA A C 1
ATOM 2300 O O . ALA A 1 288 ? -0.425 -16.267 -17.663 1.00 12.09 288 ALA A O 1
ATOM 2302 N N . SER A 1 289 ? 0.907 -14.476 -17.266 1.00 8.79 289 SER A N 1
ATOM 2303 C CA . SER A 1 289 ? 1.100 -14.770 -15.848 1.00 9.14 289 SER A CA 1
ATOM 2304 C C . SER A 1 289 ? 0.871 -13.558 -14.966 1.00 9.06 289 SER A C 1
ATOM 2305 O O . SER A 1 289 ? 1.189 -13.620 -13.774 1.00 10.13 289 SER A O 1
ATOM 2308 N N . ALA A 1 290 ? 0.313 -12.471 -15.494 1.00 9.03 290 ALA A N 1
ATOM 2309 C CA . ALA A 1 290 ? 0.194 -11.232 -14.725 1.00 8.33 290 ALA A CA 1
ATOM 2310 C C . ALA A 1 290 ? -0.797 -10.351 -15.459 1.00 9.53 290 ALA A C 1
ATOM 2311 O O . ALA A 1 290 ? -1.129 -10.592 -16.622 1.00 8.59 290 ALA A O 1
ATOM 2313 N N . SER A 1 291 ? -1.328 -9.331 -14.751 1.00 9.35 291 SER A N 1
ATOM 2314 C CA . SER A 1 291 ? -2.231 -8.402 -15.422 1.00 8.41 291 SER A CA 1
ATOM 2315 C C . SER A 1 291 ? -2.288 -7.092 -14.651 1.00 8.84 291 SER A C 1
ATOM 2316 O O . SER A 1 291 ? -2.219 -7.082 -13.412 1.00 8.64 291 SER A O 1
ATOM 2319 N N . ILE A 1 292 ? -2.494 -6.024 -15.366 1.00 9.05 292 ILE A N 1
ATOM 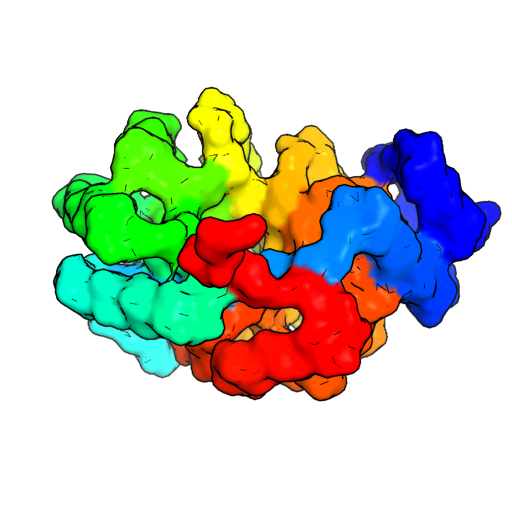2320 C CA . ILE A 1 292 ? -2.986 -4.793 -14.753 1.00 7.55 292 ILE A CA 1
ATOM 2321 C C . ILE A 1 292 ? -4.478 -4.993 -14.487 1.00 8.59 292 ILE A C 1
ATOM 2322 O O . ILE A 1 292 ? -5.221 -5.601 -15.298 1.00 11.27 292 ILE A O 1
ATOM 2327 N N . THR A 1 293 ? -4.924 -4.573 -13.318 1.00 8.41 293 THR A N 1
ATOM 2328 C CA . THR A 1 293 ? -6.332 -4.682 -12.909 1.00 10.01 293 THR A CA 1
ATOM 2329 C C . THR A 1 293 ? -6.825 -3.314 -12.485 1.00 10.06 293 THR A C 1
ATOM 2330 O O . THR A 1 293 ? -6.028 -2.466 -12.090 1.00 11.87 293 THR A O 1
ATOM 2334 N N . GLY A 1 294 ? -8.136 -3.095 -12.640 1.00 9.48 294 GLY A N 1
ATOM 2335 C CA . GLY A 1 294 ? -8.738 -1.833 -12.286 1.00 11.40 294 GLY A CA 1
ATOM 2336 C C . GLY A 1 294 ? -8.628 -0.774 -13.369 1.00 11.76 294 GLY A C 1
ATOM 2337 O O . GLY A 1 294 ? -8.374 -1.062 -14.523 1.00 11.87 294 GLY A O 1
ATOM 2338 N N . ASN A 1 295 ? -8.825 0.474 -12.955 1.00 13.06 295 ASN A N 1
ATOM 2339 C CA . ASN A 1 295 ? -8.944 1.523 -13.975 1.00 19.31 295 ASN A CA 1
ATOM 2340 C C . ASN A 1 295 ? -7.615 1.804 -14.676 1.00 13.35 295 ASN A C 1
ATOM 2341 O O . ASN A 1 295 ? -6.536 1.503 -14.148 1.00 12.19 295 ASN A O 1
ATOM 2346 N N . MET A 1 296 ? -7.704 2.290 -15.916 1.00 15.60 296 MET A N 1
ATOM 2347 C CA . MET A 1 296 ? -6.495 2.605 -16.674 1.00 12.01 296 MET A CA 1
ATOM 2348 C C . MET A 1 296 ? -6.307 4.117 -16.585 1.00 14.02 296 MET A C 1
ATOM 2349 O O . MET A 1 296 ? -6.670 4.734 -15.582 1.00 17.42 296 MET A O 1
ATOM 2354 N N . LEU A 1 297 ? -5.735 4.739 -17.611 1.00 10.38 297 LEU A N 1
ATOM 2355 C CA . LEU A 1 297 ? -5.293 6.131 -17.492 1.00 10.60 297 LEU A CA 1
ATOM 2356 C C . LEU A 1 297 ? -6.375 7.103 -17.893 1.00 10.19 297 LEU A C 1
ATOM 2357 O O . LEU A 1 297 ? -6.571 8.138 -17.216 1.00 12.48 297 LEU A O 1
ATOM 2362 N N . THR A 1 298 ? -7.004 6.867 -19.034 1.00 9.93 298 THR A N 1
ATOM 2363 C CA . THR A 1 298 ? -8.087 7.720 -19.506 1.00 12.40 298 THR A CA 1
ATOM 2364 C C . THR A 1 298 ? -9.301 6.875 -19.899 1.00 15.20 298 THR A C 1
ATOM 2365 O O . THR A 1 298 ? -10.299 7.435 -20.414 1.00 16.14 298 THR A O 1
ATOM 2369 N N . THR A 1 299 ? -9.238 5.556 -19.712 1.00 14.30 299 THR A N 1
ATOM 2370 C CA . THR A 1 299 ? -10.311 4.626 -20.053 1.00 15.30 299 THR A CA 1
ATOM 2371 C C . THR A 1 299 ? -10.662 3.855 -18.792 1.00 11.63 299 THR A C 1
ATOM 2372 O O . THR A 1 299 ? -9.849 3.697 -17.888 1.00 17.49 299 THR A O 1
ATOM 2376 N N . VAL A 1 300 ? -11.892 3.253 -18.774 1.00 19.84 300 VAL A N 1
ATOM 2377 C CA . VAL A 1 300 ? -12.307 2.537 -17.568 1.00 21.49 300 VAL A CA 1
ATOM 2378 C C . VAL A 1 300 ? -11.919 1.071 -17.647 1.00 12.65 300 VAL A C 1
ATOM 2379 O O . VAL A 1 300 ? -11.577 0.543 -18.726 1.00 17.97 300 VAL A O 1
ATOM 2383 N N . ALA A 1 301 ? -11.899 0.497 -16.463 1.00 17.89 301 ALA A N 1
ATOM 2384 C CA . ALA A 1 301 ? -11.553 -0.880 -16.258 1.00 14.16 301 ALA A CA 1
ATOM 2385 C C . ALA A 1 301 ? -12.426 -1.758 -17.126 1.00 15.19 301 ALA A C 1
ATOM 2386 O O . ALA A 1 301 ? -13.598 -1.459 -17.352 1.00 15.58 301 ALA A O 1
ATOM 2388 N N . CYS A 1 302 ? -11.887 -2.897 -17.535 1.00 13.28 302 CYS A N 1
ATOM 2389 C CA . CYS A 1 302 ? -12.733 -3.878 -18.209 1.00 13.20 302 CYS A CA 1
ATOM 2390 C C . CYS A 1 302 ? -13.596 -4.680 -17.238 1.00 16.19 302 CYS A C 1
ATOM 2391 O O . CYS A 1 302 ? -14.542 -5.333 -17.681 1.00 16.84 302 CYS A O 1
ATOM 2394 N N . ALA A 1 303 ? -13.285 -4.653 -15.948 1.00 15.35 303 ALA A N 1
ATOM 2395 C CA . ALA A 1 303 ? -14.022 -5.349 -14.896 1.00 13.85 303 ALA A CA 1
ATOM 2396 C C . ALA A 1 303 ? -13.509 -4.807 -13.558 1.00 13.35 303 ALA A C 1
ATOM 2397 O O . ALA A 1 303 ? -12.457 -4.162 -13.493 1.00 17.54 303 ALA A O 1
ATOM 2399 N N . THR A 1 304 ? -14.221 -5.093 -12.480 1.00 12.77 304 THR A N 1
ATOM 2400 C CA . THR A 1 304 ? -13.679 -4.732 -11.182 1.00 11.59 304 THR A CA 1
ATOM 2401 C C . THR A 1 304 ? -12.498 -5.624 -10.810 1.00 11.00 304 THR A C 1
ATOM 2402 O O . THR A 1 304 ? -12.294 -6.733 -11.326 1.00 11.80 304 THR A O 1
ATOM 2406 N N . ILE A 1 305 ? -11.713 -5.105 -9.856 1.00 10.13 305 ILE A N 1
ATOM 2407 C CA . ILE A 1 305 ? -10.593 -5.867 -9.322 1.00 11.87 305 ILE A CA 1
ATOM 2408 C C . ILE A 1 305 ? -11.089 -7.151 -8.707 1.00 11.77 305 ILE A C 1
ATOM 2409 O O . ILE A 1 305 ? -10.495 -8.206 -8.894 1.00 10.89 305 ILE A O 1
ATOM 2414 N N . ARG A 1 306 ? -12.173 -7.067 -7.937 1.00 9.72 306 ARG A N 1
ATOM 2415 C CA . ARG A 1 306 ? -12.720 -8.274 -7.333 1.00 13.58 306 ARG A CA 1
ATOM 2416 C C . ARG A 1 306 ? -13.078 -9.315 -8.391 1.00 10.31 306 ARG A C 1
ATOM 2417 O O . ARG A 1 306 ? -12.798 -10.506 -8.221 1.00 11.25 306 ARG A O 1
ATOM 2425 N N . SER A 1 307 ? -13.690 -8.887 -9.487 1.00 10.73 307 SER A N 1
ATOM 2426 C CA . SER A 1 307 ? -14.046 -9.832 -10.539 1.00 12.11 307 SER A CA 1
ATOM 2427 C C . SER A 1 307 ? -12.800 -10.531 -11.085 1.00 10.70 307 SER A C 1
ATOM 2428 O O . SER A 1 307 ? -12.798 -11.742 -11.350 1.00 12.41 307 SER A O 1
ATOM 2431 N N . ASP A 1 308 ? -11.720 -9.772 -11.286 1.00 11.61 308 ASP A N 1
ATOM 2432 C CA . ASP A 1 308 ? -10.491 -10.374 -11.814 1.00 12.01 308 ASP A CA 1
ATOM 2433 C C . ASP A 1 308 ? -9.928 -11.364 -10.823 1.00 11.26 308 ASP A C 1
ATOM 2434 O O . ASP A 1 308 ? -9.527 -12.465 -11.202 1.00 11.89 308 ASP A O 1
ATOM 2439 N N . ARG A 1 309 ? -9.901 -11.001 -9.534 1.00 10.54 309 ARG A N 1
ATOM 2440 C CA . ARG A 1 309 ? -9.334 -11.931 -8.573 1.00 11.32 309 ARG A CA 1
ATOM 2441 C C . ARG A 1 309 ? -10.175 -13.184 -8.425 1.00 13.59 309 ARG A C 1
ATOM 2442 O O . ARG A 1 309 ? -9.630 -14.284 -8.219 1.00 12.72 309 ARG A O 1
ATOM 2450 N N . LYS A 1 310 ? -11.486 -13.054 -8.531 1.00 11.29 310 LYS A N 1
ATOM 2451 C CA . LYS A 1 310 ? -12.331 -14.223 -8.411 1.00 13.76 310 LYS A CA 1
ATOM 2452 C C . LYS A 1 310 ? -12.188 -15.117 -9.623 1.00 11.16 310 LYS A C 1
ATOM 2453 O O . LYS A 1 310 ? -12.121 -16.342 -9.487 1.00 13.55 310 LYS A O 1
ATOM 2459 N N . MET A 1 311 ? -12.092 -14.530 -10.820 1.00 12.21 311 MET A N 1
ATOM 2460 C CA A MET A 1 311 ? -11.889 -15.326 -12.018 0.62 13.86 311 MET A CA 1
ATOM 2461 C CA B MET A 1 311 ? -11.892 -15.329 -12.019 0.38 13.93 311 MET A CA 1
ATOM 2462 C C . MET A 1 311 ? -10.595 -16.131 -11.925 1.00 14.92 311 MET A C 1
ATOM 2463 O O . MET A 1 311 ? -10.569 -17.330 -12.234 1.00 15.41 311 MET A O 1
ATOM 2472 N N . LEU A 1 312 ? -9.510 -15.484 -11.486 1.00 11.77 312 LEU A N 1
ATOM 2473 C CA . LEU A 1 312 ? -8.227 -16.143 -11.457 1.00 13.62 312 LEU A CA 1
ATOM 2474 C C . LEU A 1 312 ? -8.214 -17.230 -10.386 1.00 13.43 312 LEU A C 1
ATOM 2475 O O . LEU A 1 312 ? -7.671 -18.319 -10.616 1.00 13.01 312 LEU A O 1
ATOM 2480 N N . ALA A 1 313 ? -8.765 -16.938 -9.200 1.00 11.78 313 ALA A N 1
ATOM 2481 C CA . ALA A 1 313 ? -8.789 -17.971 -8.170 1.00 14.79 313 ALA A CA 1
ATOM 2482 C C . ALA A 1 313 ? -9.648 -19.135 -8.605 1.00 15.84 313 ALA A C 1
ATOM 2483 O O . ALA A 1 313 ? -9.279 -20.282 -8.353 1.00 15.38 313 ALA A O 1
ATOM 2485 N N . ASP A 1 314 ? -10.743 -18.862 -9.318 1.00 14.18 314 ASP A N 1
ATOM 2486 C CA . ASP A 1 314 ? -11.649 -19.941 -9.740 1.00 15.53 314 ASP A CA 1
ATOM 2487 C C . ASP A 1 314 ? -10.981 -20.830 -10.775 1.00 17.47 314 ASP A C 1
ATOM 2488 O O . ASP A 1 314 ? -11.341 -22.007 -10.900 1.00 21.81 314 ASP A O 1
ATOM 2493 N N . MET A 1 315 ? -10.013 -20.320 -11.520 1.00 18.43 315 MET A N 1
ATOM 2494 C CA . MET A 1 315 ? -9.303 -21.183 -12.455 1.00 18.51 315 MET A CA 1
ATOM 2495 C C . MET A 1 315 ? -8.120 -21.883 -11.811 1.00 17.33 315 MET A C 1
ATOM 2496 O O . MET A 1 315 ? -7.367 -22.579 -12.506 1.00 22.18 315 MET A O 1
ATOM 2501 N N . GLY A 1 316 ? -7.914 -21.696 -10.522 1.00 16.10 316 GLY A N 1
ATOM 2502 C CA . GLY A 1 316 ? -6.832 -22.346 -9.838 1.00 15.36 316 GLY A CA 1
ATOM 2503 C C . GLY A 1 316 ? -5.543 -21.565 -9.703 1.00 16.99 316 GLY A C 1
ATOM 2504 O O . GLY A 1 316 ? -4.571 -22.116 -9.178 1.00 19.14 316 GLY A O 1
ATOM 2505 N N . ARG A 1 317 ? -5.512 -20.293 -10.123 1.00 14.69 317 ARG A N 1
ATOM 2506 C CA . ARG A 1 317 ? -4.307 -19.486 -9.972 1.00 14.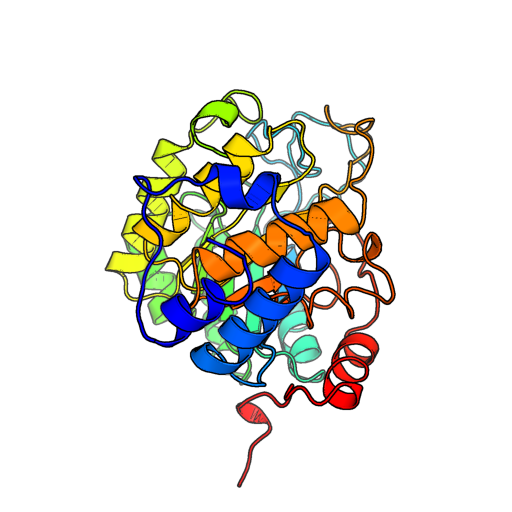13 317 ARG A CA 1
ATOM 2507 C C . ARG A 1 317 ? -4.263 -18.906 -8.564 1.00 12.69 317 ARG A C 1
ATOM 2508 O O . ARG A 1 317 ? -5.2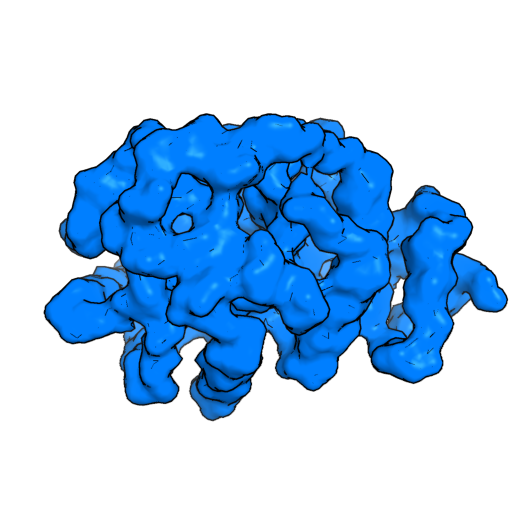88 -18.828 -7.861 1.00 17.09 317 ARG A O 1
ATOM 2516 N N . ASP A 1 318 ? -3.068 -18.530 -8.135 1.00 12.91 318 ASP A N 1
ATOM 2517 C CA . ASP A 1 318 ? -2.864 -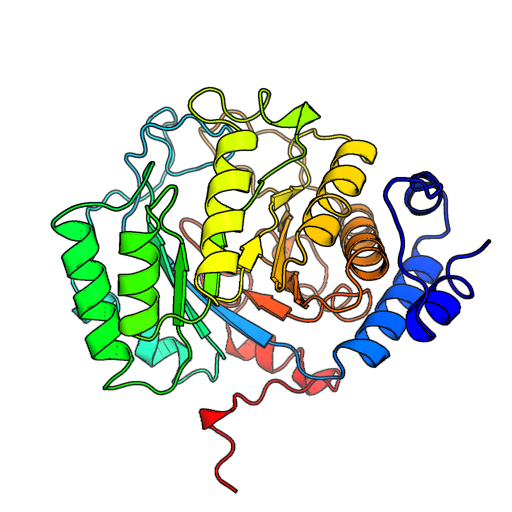17.899 -6.842 1.00 12.99 318 ASP A CA 1
ATOM 2518 C C . ASP A 1 318 ? -2.858 -16.386 -7.046 1.00 11.63 318 ASP A C 1
ATOM 2519 O O . ASP A 1 318 ? -2.043 -15.870 -7.838 1.00 13.42 318 ASP A O 1
ATOM 2524 N N . VAL A 1 319 ? -3.716 -15.668 -6.311 1.00 11.44 319 VAL A N 1
ATOM 2525 C CA . VAL A 1 319 ? -3.715 -14.206 -6.354 1.00 12.21 319 VAL A CA 1
ATOM 2526 C C . VAL A 1 319 ? -3.592 -13.600 -4.965 1.00 12.34 319 VAL A C 1
ATOM 2527 O O . VAL A 1 319 ? -3.915 -12.419 -4.788 1.00 13.46 319 VAL A O 1
ATOM 2531 N N . THR A 1 320 ? -3.097 -14.352 -3.985 1.00 13.17 320 THR A N 1
ATOM 2532 C CA . THR A 1 320 ? -2.966 -13.779 -2.643 1.00 12.76 320 THR A CA 1
ATOM 2533 C C . THR A 1 320 ? -1.696 -12.931 -2.596 1.00 12.42 320 THR A C 1
ATOM 2534 O O . THR A 1 320 ? -0.604 -13.445 -2.877 1.00 12.90 320 THR A O 1
ATOM 2538 N N . PRO A 1 321 ? -1.765 -11.664 -2.256 1.00 11.04 321 PRO A N 1
ATOM 2539 C CA . PRO A 1 321 ? -0.536 -10.879 -2.204 1.00 11.49 321 PRO A CA 1
ATOM 2540 C C . PRO A 1 321 ? 0.280 -11.226 -0.961 1.00 13.34 321 PRO A C 1
ATOM 2541 O O . PRO A 1 321 ? -0.246 -11.725 0.046 1.00 13.37 321 PRO A O 1
ATOM 2545 N N . GLU A 1 322 ? 1.558 -10.885 -1.022 1.00 13.76 322 GLU A N 1
ATOM 2546 C CA . GLU A 1 322 ? 2.456 -11.252 0.084 1.00 14.09 322 GLU A CA 1
ATOM 2547 C C . GLU A 1 322 ? 1.984 -10.676 1.422 1.00 20.30 322 GLU A C 1
ATOM 2548 O O . GLU A 1 322 ? 2.099 -11.333 2.467 1.00 17.66 322 GLU A O 1
ATOM 2554 N N . TYR A 1 323 ? 1.397 -9.484 1.413 1.00 12.84 323 TYR A N 1
ATOM 2555 C CA . TYR A 1 323 ? 1.050 -8.800 2.643 1.00 13.40 323 TYR A CA 1
ATOM 2556 C C . TYR A 1 323 ? -0.230 -9.329 3.279 1.00 16.27 323 TYR A C 1
ATOM 2557 O O . TYR A 1 323 ? -0.593 -8.896 4.387 1.00 17.30 323 TYR A O 1
ATOM 2566 N N . TRP A 1 324 ? -0.930 -10.235 2.612 1.00 14.54 324 TRP A N 1
ATOM 2567 C CA . TRP A 1 324 ? -2.010 -10.963 3.221 1.00 14.90 324 TRP A CA 1
ATOM 2568 C C . TRP A 1 324 ? -1.587 -12.327 3.735 1.00 19.59 324 TRP A C 1
ATOM 2569 O O . TRP A 1 324 ? -2.409 -13.029 4.324 1.00 20.16 324 TRP A O 1
ATOM 2580 N N . LYS A 1 325 ? -0.346 -12.728 3.540 1.00 16.12 325 LYS A N 1
ATOM 2581 C CA . LYS A 1 325 ? 0.100 -14.032 4.047 1.00 19.78 325 LYS A CA 1
ATOM 2582 C C . LYS A 1 325 ? 0.733 -13.830 5.415 1.00 18.59 325 LYS A C 1
ATOM 2583 O O . LYS A 1 325 ? 1.917 -13.474 5.534 1.00 23.02 325 LYS A O 1
ATOM 2589 N N . GLU A 1 326 ? -0.069 -14.009 6.466 1.00 20.77 326 GLU A N 1
ATOM 2590 C CA . GLU A 1 326 ? 0.386 -13.666 7.805 1.00 28.37 326 GLU A CA 1
ATOM 2591 C C . GLU A 1 326 ? 1.143 -14.797 8.453 1.00 22.11 326 GLU A C 1
ATOM 2592 O O . GLU A 1 326 ? 1.984 -14.548 9.322 1.00 22.14 326 GLU A O 1
ATOM 2594 N N . VAL A 1 327 ? 0.829 -16.030 8.078 1.00 22.48 327 VAL A N 1
ATOM 2595 C CA . VAL A 1 327 ? 1.409 -17.223 8.705 1.00 20.21 327 VAL A CA 1
ATOM 2596 C C . VAL A 1 327 ? 1.672 -18.269 7.639 1.00 33.62 327 VAL A C 1
ATOM 2597 O O . VAL A 1 327 ? 2.397 -19.257 7.848 1.00 28.94 327 VAL A O 1
#

Solvent-accessible surface area: 13830 Å² total; per-residue (Å²): 145,58,6,71,71,3,0,65,80,0,44,109,45,84,95,12,62,101,152,44,91,27,57,22,3,35,116,16,78,37,108,67,0,14,85,0,0,32,86,0,12,112,59,43,50,23,82,51,1,13,2,13,2,31,27,10,0,39,1,4,188,14,78,13,28,13,79,31,34,8,10,4,66,108,23,173,35,116,27,122,91,62,110,10,26,90,51,101,112,0,12,83,18,0,99,94,4,36,76,57,1,0,13,49,0,8,0,22,11,12,21,90,28,0,91,40,161,38,2,61,81,0,18,100,2,0,81,6,2,117,167,88,11,156,6,48,3,12,0,14,1,19,38,6,44,41,127,20,0,85,103,0,59,131,10,13,0,56,9,0,46,6,12,0,17,0,0,124,145,8,3,93,78,4,3,104,55,13,67,13,78,66,16,20,82,7,4,105,81,0,148,94,39,59,10,45,5,15,0,0,3,18,1,10,11,65,9,62,66,110,4,14,6,39,2,0,3,11,0,30,106,39,49,10,66,7,0,2,10,20,4,8,61,29,24,102,34,1,78,17,64,160,56,111,105,26,55,37,69,50,6,12,35,0,0,0,0,2,0,0,5,8,6,118,6,32,0,13,4,3,23,7,11,72,43,8,75,106,40,0,51,52,0,1,93,0,0,0,0,0,1,21,1,10,98,36,59,54,38,126,26,45,21,92,13,168,48,2,40,128,33,0,54,105,38,53,34,42,11,51,0,125,52,117,99,99,199

Organism: NCBI:txid411459

Secondary structure (DSSP, 8-state):
--HHHHHHHHHTT----TTS-TTHHHHS-HHHHHHHHHHHHHHHT-SB-EEEEEEEEEBS-B-S--TT-TTBTTS--S---BSSPPHHHHHHHHHHHHHTT-SEEEEEE-SSB--HHHHHHHHHHHHHHHHH--SEEEEE-BS--HHHHHHHHHHT--EEE---BS-TTTGGGT-SSS-HHHHHHHHHHHHHHTPEEE--EEESSS--HHHHHHHHHHHHHHT-SEEEEEEP-PPTTSTTTTSPPPPHHHHHHHHHHHHHHSTTSEEEE-TTGGGSGGGGTTGGGTT--EEE-S--SSS--SS-HHHHHHHHHHTT-B---GGG---

Sequence (327 aa):
MNPLTTLAQEIIDGRRITREEDDLSFFLTCDLDELCEGADRIREACIGDKVDLCSIINGRSGRCPEDCKYCAQSAHHHTSCEVYNFLPEEKILLEACKMNESSSEGVDRFSIVTAGKALTTGKEFDQAIHAYETMHRRECKIDDLCASMGFISAEQLHRLHEAGVTSYHHNIETSRRNFPNIICTTHTYDMKIETLKKVKAEGMCCACSGGIIGMGETWEDRLDMAIIISLAELGIDSIPINALMMPIPGTPLEEHLPELSEPDILRTIAFFRYINPEANIRLAAGRALLTNDGETTAFKAGASASITGNMLTTVACATIRSDRKMMLADMGRDVTPEYWKEV

InterPro domains:
  IPR002684 Biotin synthase/Biotin biosynthesis bifunctional protein BioAB [MF_01694] (14-320)
  IPR002684 Biotin synthase/Biotin biosynthesis bifunctional protein BioAB [PTHR22976] (20-320)
  IPR002684 Biotin synthase/Biotin biosynthesis bifunctional protein BioAB [TIGR00433] (16-316)
  IPR006638 Elp3/MiaA/NifB-like, radical SAM core domain [SM00729] (52-260)
  IPR007197 Radical SAM [PF04055] (60-216)
  IPR007197 Radical SAM [PS51918] (44-270)
  IPR007197 Radical SAM [SFLDS00029] (5-320)
  IPR010722 Biotin and thiamin synthesis-associated domain [PF06968] (228-316)
  IPR010722 Biotin and thiamin synthesis-associated domain [SM00876] (228-319)
  IPR013785 Aldolase-type TIM barrel [G3DSA:3.20.20.70] (15-320)
  IPR024177 Biotin synthase [PIRSF001619] (5-319)
  IPR058240 Radical SAM superfamily [SSF102114] (14-318)

Foldseek 3Di:
DAQQVLLVVVLVPDADAPPDPLCCLVPHDLVSLLQSLLVLQCSQPNQAAAEEAEEAQAAADACWAFQQDQRHPVWDFPIDGGGGDQLVVVVVVQVVCVVLQHQEYEYAYHYQFDDDPSLVRVLVSLLVCVVPHDHAYEYEGHQDDLVSLLSCVVSGHQEYEQELAWAQVCQCVGTDPDHSVSSVVSLVSCVVSNGQYEYEHEPQQPDDPVRLVRRLNVCLVSLHAHYEYAYRDHTPGGPSNPRDGDAQSVSLSSLSVSCSNNSNHQHEYEHPLLNHPLSCLSSSSRNHRYYYAAQDHRGGGSDHSNSVVVSSVVVPGDSRHPVPPPD

Radius of gyration: 18.74 Å; Cα contacts (8 Å, |Δi|>4): 696; chains: 1; bounding box: 36×50×48 Å

B-factor: mean 15.92, std 7.93, range [6.85, 60.98]